Protein AF-A0A7A6UPA4-F1 (afdb_monomer)

Sequence (359 aa):
AEITFEARLTAEEIHKVGEPDLRFLDGIPEDKKLYAADLTELGISHTVLGTTGWLRKQNLAWPDHSALTKQGIKPANPIFYTYKSGLVEYCFRDFSGAYLSALHTDQFGKEYYLKDLLFIRSLGLSSGSYAHWLATSCSQSMFTTFLRYFPALAAEYASSSIEVDFTSHHFRHTLNTLLDEGGLSDLLQTEWFGRTNPRDTKAYQHTSREKRALMLREDIKKGLVGGQLAEQIKVVPVEVQDAILKARIQAVHDVGTGICIHNFSQTPCERHLQCSADCKDYVWAKDDKGRLDEQKRQYALTALARKKAEQQLDSTKPKKSADWLAHNDKKLKTLAAQLADNGVEHFDPEQYLHEVEHG

Mean predicted aligned error: 15.73 Å

Solvent-accessible surface area (backbone atoms only — not comparable to full-atom values): 20485 Å² total; per-residue (Å²): 128,68,93,40,42,68,28,37,55,21,25,46,42,22,62,72,74,75,45,66,38,56,73,91,51,69,87,56,58,71,84,45,77,39,37,50,67,54,32,47,75,70,60,38,69,43,59,36,63,31,91,88,12,61,38,40,73,71,68,39,48,45,76,32,84,80,54,56,44,102,84,70,46,73,60,97,62,61,48,45,28,30,36,51,69,40,52,53,56,58,58,49,69,85,58,59,72,75,70,70,41,66,77,46,65,42,88,86,69,53,72,36,41,71,54,72,52,91,60,45,34,50,34,77,43,96,86,75,47,51,42,71,38,37,47,39,71,68,49,70,67,56,51,57,56,50,59,72,51,42,65,60,51,45,65,74,70,46,63,97,76,65,85,70,93,66,54,79,63,55,56,51,28,52,50,48,24,54,38,48,75,62,56,46,51,59,64,58,51,16,57,76,70,71,50,94,50,54,74,65,47,58,80,31,52,67,77,50,59,65,53,52,22,50,51,53,48,52,35,34,76,70,62,45,30,46,41,56,55,39,61,55,49,74,78,44,60,78,92,50,40,64,60,52,44,54,70,57,38,67,38,71,39,82,68,70,64,34,35,36,29,59,58,64,90,80,44,80,71,92,56,75,94,43,50,55,45,73,33,71,46,26,34,30,68,49,63,48,70,90,30,43,67,56,37,52,50,55,39,26,54,41,52,52,52,31,54,54,27,53,61,43,43,78,40,102,70,38,94,59,25,65,63,50,35,58,48,33,51,34,26,47,55,45,44,49,52,54,35,42,49,54,73,45,84,81,80,62,44,67,62,52,50,53,49,68,76,74,106

pLDDT: mean 85.03, std 10.91, range [48.59, 97.19]

Foldseek 3Di:
DPPCVLLLVLLVVCLVPVAFQLVLLPPFDQPDWAFLVNCVVSQHHNCLQPCPHVCNVVVQKDFDQPDADPVRHRDPGTGITGGSVSVRVVLCPPDDCQQNDFPDAAPVRDTHGPSNDPAKDFPQDPVRGGSSSHIDGQDPVNVVVVVVCVVVCCVVPPPPPPPPPDDPLLVLLVVLQVCVVSRNDLVNSCVVVVHPDSVVSVVSHDDDQVNVLVVVLVCLVVVQKDADLSVVLVPDPPVCSVVVSVVQQSGWDDLLLAIFRDDVVVDDDPCVSLLLLRDRRTMHGFQPPVSQVVLLVQLLVLVVQLVVLVVCCPDPDNVCSVVSNSRSVSNNVSSCVNCVSNVNPDRDSVVVVVVVVPD

Radius of gyration: 33.32 Å; Cα contacts (8 Å, |Δi|>4): 426; chains: 1; bounding box: 76×48×102 Å

Structure (mmCIF, N/CA/C/O backbone):
data_AF-A0A7A6UPA4-F1
#
_entry.id   AF-A0A7A6UPA4-F1
#
loop_
_atom_site.group_PDB
_atom_site.id
_atom_site.type_symbol
_atom_site.label_atom_id
_atom_site.label_alt_id
_atom_site.label_comp_id
_atom_site.label_asym_id
_atom_site.label_entity_id
_atom_site.label_seq_id
_atom_site.pdbx_PDB_ins_code
_atom_site.Cartn_x
_atom_site.Cartn_y
_atom_site.Cartn_z
_atom_site.occupancy
_atom_site.B_iso_or_equiv
_atom_site.auth_seq_id
_atom_site.auth_comp_id
_atom_site.auth_asym_id
_atom_site.auth_atom_id
_atom_site.pdbx_PDB_model_num
ATOM 1 N N . ALA A 1 1 ? 0.299 11.598 -12.975 1.00 48.59 1 ALA A N 1
ATOM 2 C CA . ALA A 1 1 ? 0.521 10.139 -12.904 1.00 48.59 1 ALA A CA 1
ATOM 3 C C . ALA A 1 1 ? 1.236 9.577 -14.145 1.00 48.59 1 ALA A C 1
ATOM 5 O O . ALA A 1 1 ? 1.731 8.467 -14.064 1.00 48.59 1 ALA A O 1
ATOM 6 N N . GLU A 1 2 ? 1.367 10.326 -15.252 1.00 60.25 2 GLU A N 1
ATOM 7 C CA . GLU A 1 2 ? 1.959 9.811 -16.506 1.00 60.25 2 GLU A CA 1
ATOM 8 C C . GLU A 1 2 ? 3.497 9.768 -16.568 1.00 60.25 2 GLU A C 1
ATOM 10 O O . GLU A 1 2 ? 4.043 8.968 -17.314 1.00 60.25 2 GLU A O 1
ATOM 15 N N . ILE A 1 3 ? 4.227 10.579 -15.790 1.00 67.75 3 ILE A N 1
ATOM 16 C CA . ILE A 1 3 ? 5.676 10.796 -16.016 1.00 67.75 3 ILE A CA 1
ATOM 17 C C . ILE A 1 3 ? 6.520 9.514 -15.883 1.00 67.75 3 ILE A C 1
ATOM 19 O O . ILE A 1 3 ? 7.533 9.371 -16.562 1.00 67.75 3 ILE A O 1
ATOM 23 N N . THR A 1 4 ? 6.121 8.577 -15.019 1.00 79.44 4 THR A N 1
ATOM 24 C CA . THR A 1 4 ? 6.839 7.307 -14.804 1.00 79.44 4 THR A CA 1
ATOM 25 C C . THR A 1 4 ? 6.087 6.095 -15.347 1.00 79.44 4 THR A C 1
ATOM 27 O O . THR A 1 4 ? 6.499 4.969 -15.084 1.00 79.44 4 THR A O 1
ATOM 30 N N . PHE A 1 5 ? 4.997 6.308 -16.093 1.00 85.94 5 PHE A N 1
ATOM 31 C CA . PHE A 1 5 ? 4.097 5.242 -16.530 1.00 85.94 5 PHE A CA 1
ATOM 32 C C . PHE A 1 5 ? 4.809 4.202 -17.404 1.00 85.94 5 PHE A C 1
ATOM 34 O O . PHE A 1 5 ? 4.816 3.027 -17.053 1.00 85.94 5 PHE A O 1
ATOM 41 N N . GLU A 1 6 ? 5.504 4.639 -18.457 1.00 89.38 6 GLU A N 1
ATOM 42 C CA . GLU A 1 6 ? 6.247 3.742 -19.357 1.00 89.38 6 GLU A CA 1
ATOM 43 C C . GLU A 1 6 ? 7.314 2.932 -18.610 1.00 89.38 6 GLU A C 1
ATOM 45 O O . GLU A 1 6 ? 7.351 1.709 -18.684 1.00 89.38 6 GLU A O 1
ATOM 50 N N . ALA A 1 7 ? 8.127 3.600 -17.784 1.00 92.25 7 ALA A N 1
ATOM 51 C CA . ALA A 1 7 ? 9.138 2.920 -16.977 1.00 92.25 7 ALA A CA 1
ATOM 52 C C . ALA A 1 7 ? 8.521 1.926 -15.975 1.00 92.25 7 ALA A C 1
ATOM 54 O O . ALA A 1 7 ? 9.155 0.926 -15.637 1.00 92.25 7 ALA A O 1
ATOM 55 N N . ARG A 1 8 ? 7.292 2.178 -15.502 1.00 92.00 8 ARG A N 1
ATOM 56 C CA . ARG A 1 8 ? 6.554 1.254 -14.632 1.00 92.00 8 ARG A CA 1
ATOM 57 C C . ARG A 1 8 ? 6.096 0.023 -15.386 1.00 92.00 8 ARG A C 1
ATOM 59 O O . ARG A 1 8 ? 6.341 -1.073 -14.899 1.00 92.00 8 ARG A O 1
ATOM 66 N N . LEU A 1 9 ? 5.517 0.197 -16.571 1.00 93.75 9 LEU A N 1
ATOM 67 C CA . LEU A 1 9 ? 5.118 -0.918 -17.427 1.00 93.75 9 LEU A CA 1
ATOM 68 C C . LEU A 1 9 ? 6.308 -1.808 -17.784 1.00 93.75 9 LEU A C 1
ATOM 70 O O . LEU A 1 9 ? 6.182 -3.030 -17.771 1.00 93.75 9 LEU A O 1
ATOM 74 N N . THR A 1 10 ? 7.464 -1.206 -18.058 1.00 95.06 10 THR A N 1
ATOM 75 C CA . THR A 1 10 ? 8.713 -1.939 -18.278 1.00 95.06 10 THR A CA 1
ATOM 76 C C . THR A 1 10 ? 9.142 -2.704 -17.024 1.00 95.06 10 THR A C 1
ATOM 78 O O . THR A 1 10 ? 9.474 -3.881 -17.110 1.00 95.06 10 THR A O 1
ATOM 81 N N . ALA A 1 11 ? 9.117 -2.077 -15.842 1.00 94.75 11 ALA A N 1
ATOM 82 C CA . ALA A 1 11 ? 9.490 -2.738 -14.588 1.00 94.75 11 ALA A CA 1
ATOM 83 C C . ALA A 1 11 ? 8.540 -3.891 -14.212 1.00 94.75 11 ALA A C 1
ATOM 85 O O . ALA A 1 11 ? 8.984 -4.913 -13.687 1.00 94.75 11 ALA A O 1
ATOM 86 N N . GLU A 1 12 ? 7.241 -3.725 -14.464 1.00 95.06 12 GLU A N 1
ATOM 87 C CA . GLU A 1 12 ? 6.223 -4.758 -14.267 1.00 95.06 12 GLU A CA 1
ATOM 88 C C . GLU A 1 12 ? 6.450 -5.949 -15.196 1.00 95.06 12 GLU A C 1
ATOM 90 O O . GLU A 1 12 ? 6.431 -7.088 -14.730 1.00 95.06 12 GLU A O 1
ATOM 95 N N . GLU A 1 13 ? 6.718 -5.693 -16.479 1.00 96.25 13 GLU A N 1
ATOM 96 C CA . GLU A 1 13 ? 6.986 -6.758 -17.445 1.00 96.25 13 GLU A CA 1
ATOM 97 C C . GLU A 1 13 ? 8.276 -7.503 -17.094 1.00 96.25 13 GLU A C 1
ATOM 99 O O . GLU A 1 13 ? 8.248 -8.727 -17.001 1.00 96.25 13 GLU A O 1
ATOM 104 N N . ILE A 1 14 ? 9.363 -6.791 -16.769 1.00 95.50 14 ILE A N 1
ATOM 105 C CA . ILE A 1 14 ? 10.631 -7.410 -16.349 1.00 95.50 14 ILE A CA 1
ATOM 106 C C . ILE A 1 14 ? 10.428 -8.365 -15.175 1.00 95.50 14 ILE A C 1
ATOM 108 O O . ILE A 1 14 ? 10.926 -9.489 -15.181 1.00 95.50 14 ILE A O 1
ATOM 112 N N . HIS A 1 15 ? 9.682 -7.927 -14.161 1.00 93.81 15 HIS A N 1
ATOM 113 C CA . HIS A 1 15 ? 9.413 -8.753 -12.990 1.00 93.81 15 HIS A CA 1
ATOM 114 C C . HIS A 1 15 ? 8.528 -9.964 -13.321 1.00 93.81 15 HIS A C 1
ATOM 116 O O . HIS A 1 15 ? 8.686 -11.025 -12.724 1.00 93.81 15 HIS A O 1
ATOM 122 N N . LYS A 1 16 ? 7.606 -9.814 -14.275 1.00 94.69 16 LYS A N 1
ATOM 123 C CA . LYS A 1 16 ? 6.690 -10.871 -14.707 1.00 94.69 16 LYS A CA 1
ATOM 124 C C . LYS A 1 16 ? 7.382 -11.945 -15.549 1.00 94.69 16 LYS A C 1
ATOM 126 O O . LYS A 1 16 ? 7.104 -13.122 -15.338 1.00 94.69 16 LYS A O 1
ATOM 131 N N . VAL A 1 17 ? 8.223 -11.556 -16.510 1.00 94.69 17 VAL A N 1
ATOM 132 C CA . VAL A 1 17 ? 8.868 -12.496 -17.448 1.00 94.69 17 VAL A CA 1
ATOM 133 C C . VAL A 1 17 ? 10.263 -12.940 -17.010 1.00 94.69 17 VAL A C 1
ATOM 135 O O . VAL A 1 17 ? 10.737 -13.970 -17.473 1.00 94.69 17 VAL A O 1
ATOM 138 N N . GLY A 1 18 ? 10.914 -12.213 -16.097 1.00 94.69 18 GLY A N 1
ATOM 139 C CA . GLY A 1 18 ? 12.283 -12.513 -15.664 1.00 94.69 18 GLY A CA 1
ATOM 140 C C . GLY A 1 18 ? 13.368 -12.072 -16.655 1.00 94.69 18 GLY A C 1
ATOM 141 O O . GLY A 1 18 ? 14.527 -12.452 -16.508 1.00 94.69 18 GLY A O 1
ATOM 142 N N . GLU A 1 19 ? 13.008 -11.268 -17.653 1.00 95.56 19 GLU A N 1
ATOM 143 C CA . GLU A 1 19 ? 13.839 -10.852 -18.789 1.00 95.56 19 GLU A CA 1
ATOM 144 C C . GLU A 1 19 ? 13.591 -9.362 -19.106 1.00 95.56 19 GLU A C 1
ATOM 146 O O . GLU A 1 19 ? 12.653 -8.778 -18.562 1.00 95.56 19 GLU A O 1
ATOM 151 N N . PRO A 1 20 ? 14.407 -8.696 -19.947 1.00 96.75 20 PRO A N 1
ATOM 152 C CA . PRO A 1 20 ? 14.108 -7.347 -20.430 1.00 96.75 20 PRO A CA 1
ATOM 153 C C . PRO A 1 20 ? 12.728 -7.241 -21.095 1.00 96.75 20 PRO A C 1
ATOM 155 O O . PRO A 1 20 ? 12.205 -8.220 -21.622 1.00 96.75 20 PRO A O 1
ATOM 158 N N . ASP A 1 21 ? 12.153 -6.037 -21.146 1.00 96.69 21 ASP A N 1
ATOM 159 C CA . ASP A 1 21 ? 10.888 -5.821 -21.860 1.00 96.69 21 ASP A CA 1
ATOM 160 C C . ASP A 1 21 ? 11.120 -5.831 -23.379 1.00 96.69 21 ASP A C 1
ATOM 162 O O . ASP A 1 21 ? 11.575 -4.847 -23.968 1.00 96.69 21 ASP A O 1
ATOM 166 N N . LEU A 1 22 ? 10.822 -6.966 -24.011 1.00 96.19 22 LEU A N 1
ATOM 167 C CA . LEU A 1 22 ? 11.020 -7.197 -25.444 1.00 96.19 22 LEU A CA 1
ATOM 168 C C . LEU A 1 22 ? 9.747 -6.995 -26.277 1.00 96.19 22 LEU A C 1
ATOM 170 O O . LEU A 1 22 ? 9.792 -7.199 -27.490 1.00 96.19 22 LEU A O 1
ATOM 174 N N . ARG A 1 23 ? 8.629 -6.550 -25.681 1.00 95.69 23 ARG A N 1
ATOM 175 C CA . ARG A 1 23 ? 7.320 -6.450 -26.367 1.00 95.69 23 ARG A CA 1
ATOM 176 C C . ARG A 1 23 ? 7.362 -5.580 -27.624 1.00 95.69 23 ARG A C 1
ATOM 178 O O . ARG A 1 23 ? 6.652 -5.829 -28.595 1.00 95.69 23 ARG A O 1
ATOM 185 N N . PHE A 1 24 ? 8.240 -4.577 -27.646 1.00 94.50 24 PHE A N 1
ATOM 186 C CA . PHE A 1 24 ? 8.444 -3.705 -28.807 1.00 94.50 24 PHE A CA 1
ATOM 187 C C . PHE A 1 24 ? 9.050 -4.428 -30.031 1.00 94.50 24 PHE A C 1
ATOM 189 O O . PHE A 1 24 ? 9.024 -3.886 -31.136 1.00 94.50 24 PHE A O 1
ATOM 196 N N . LEU A 1 25 ? 9.567 -5.652 -29.861 1.00 95.12 25 LEU A N 1
ATOM 197 C CA . LEU A 1 25 ? 10.113 -6.500 -30.925 1.00 95.12 25 LEU A CA 1
ATOM 198 C C . LEU A 1 25 ? 9.128 -7.574 -31.425 1.00 95.12 25 LEU A C 1
ATOM 200 O O . LEU A 1 25 ? 9.417 -8.217 -32.436 1.00 95.12 25 LEU A O 1
ATOM 204 N N . ASP A 1 26 ? 7.978 -7.782 -30.773 1.00 92.38 26 ASP A N 1
ATOM 205 C CA . ASP A 1 26 ? 7.059 -8.896 -31.079 1.00 92.38 26 ASP A CA 1
ATOM 206 C C . ASP A 1 26 ? 6.508 -8.849 -32.512 1.00 92.38 26 ASP A C 1
ATOM 208 O O . ASP A 1 26 ? 6.333 -9.885 -33.153 1.00 92.38 26 ASP A O 1
ATOM 212 N N . GLY A 1 27 ? 6.290 -7.645 -33.050 1.00 91.81 27 GLY A N 1
ATOM 213 C CA . GLY A 1 27 ? 5.787 -7.435 -34.412 1.00 91.81 27 GLY A CA 1
ATOM 214 C C . GLY A 1 27 ? 6.833 -7.588 -35.522 1.00 91.81 27 GLY A C 1
ATOM 215 O O . GLY A 1 27 ? 6.500 -7.412 -36.695 1.00 91.81 27 GLY A O 1
ATOM 216 N N . ILE A 1 28 ? 8.095 -7.869 -35.185 1.00 94.50 28 ILE A N 1
ATOM 217 C CA . ILE A 1 28 ? 9.194 -7.941 -36.153 1.00 94.50 28 ILE A CA 1
ATOM 218 C C . ILE A 1 28 ? 9.424 -9.403 -36.579 1.00 94.50 28 ILE A C 1
ATOM 220 O O . ILE A 1 28 ? 9.703 -10.244 -35.720 1.00 94.50 28 ILE A O 1
ATOM 224 N N . PRO A 1 29 ? 9.371 -9.719 -37.889 1.00 95.12 29 PRO A N 1
ATOM 225 C CA . PRO A 1 29 ? 9.742 -11.041 -38.395 1.00 95.12 29 PRO A CA 1
ATOM 226 C C . PRO A 1 29 ? 11.211 -11.377 -38.105 1.00 95.12 29 PRO A C 1
ATOM 228 O O . PRO A 1 29 ? 12.081 -10.517 -38.244 1.00 95.12 29 PRO A O 1
ATOM 231 N N . GLU A 1 30 ? 11.505 -12.632 -37.753 1.00 92.94 30 GLU A N 1
ATOM 232 C CA . GLU A 1 30 ? 12.867 -13.081 -37.403 1.00 92.94 30 GLU A CA 1
ATOM 233 C C . GLU A 1 30 ? 13.878 -12.910 -38.550 1.00 92.94 30 GLU A C 1
ATOM 235 O O . GLU A 1 30 ? 15.057 -12.642 -38.322 1.00 92.94 30 GLU A O 1
ATOM 240 N N . ASP A 1 31 ? 13.417 -13.020 -39.795 1.00 93.12 31 ASP A N 1
ATOM 241 C CA . ASP A 1 31 ? 14.211 -12.899 -41.017 1.00 93.12 31 ASP A CA 1
ATOM 242 C C . ASP A 1 31 ? 14.272 -11.464 -41.572 1.00 93.12 31 ASP A C 1
ATOM 244 O O . ASP A 1 31 ? 15.003 -11.200 -42.537 1.00 93.12 31 ASP A O 1
ATOM 248 N N . LYS A 1 32 ? 13.555 -10.509 -40.960 1.00 95.19 32 LYS A N 1
ATOM 249 C CA . LYS A 1 32 ? 13.600 -9.105 -41.379 1.00 95.19 32 LYS A CA 1
ATOM 250 C C . LYS A 1 32 ? 14.990 -8.534 -41.099 1.00 95.19 32 LYS A C 1
ATOM 252 O O . LYS A 1 32 ? 15.451 -8.481 -39.961 1.00 95.19 32 LYS A O 1
ATOM 257 N N . LYS A 1 33 ? 15.632 -8.017 -42.148 1.00 95.69 33 LYS A N 1
ATOM 258 C CA . LYS A 1 33 ? 16.850 -7.211 -42.020 1.00 95.69 33 LYS A CA 1
ATOM 259 C C . LYS A 1 33 ? 16.504 -5.849 -41.417 1.00 95.69 33 LYS A C 1
ATOM 261 O O . LYS A 1 33 ? 15.727 -5.099 -42.005 1.00 95.69 33 LYS A O 1
ATOM 266 N N . LEU A 1 34 ? 17.092 -5.536 -40.268 1.00 95.81 34 LEU A N 1
ATOM 267 C CA . LEU A 1 34 ? 16.902 -4.275 -39.552 1.00 95.81 34 LEU A CA 1
ATOM 268 C C . LEU A 1 34 ? 18.115 -3.376 -39.761 1.00 95.81 34 LEU A C 1
ATOM 270 O O . LEU A 1 34 ? 19.232 -3.704 -39.348 1.00 95.81 34 LEU A O 1
ATOM 274 N N . TYR A 1 35 ? 17.895 -2.237 -40.406 1.00 94.88 35 TYR A N 1
ATOM 275 C CA . TYR A 1 35 ? 18.927 -1.256 -40.710 1.00 94.88 35 TYR A CA 1
ATOM 276 C C . TYR A 1 35 ? 18.911 -0.109 -39.688 1.00 94.88 35 TY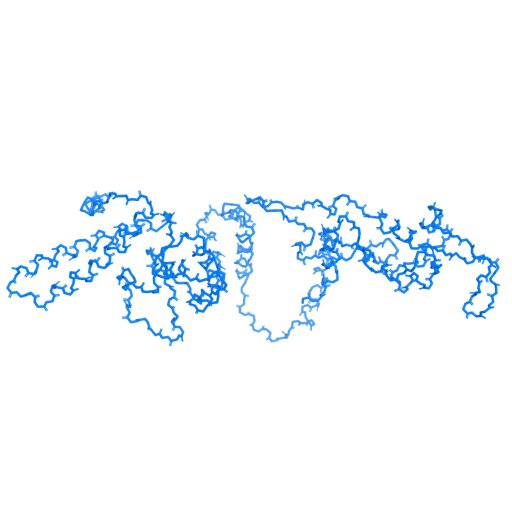R A C 1
ATOM 278 O O . TYR A 1 35 ? 18.057 -0.019 -38.811 1.00 94.88 35 TYR A O 1
ATOM 286 N N . ALA A 1 36 ? 19.859 0.822 -39.816 1.00 92.38 36 ALA A N 1
ATOM 287 C CA . ALA A 1 36 ? 19.987 1.989 -38.937 1.00 92.38 36 ALA A CA 1
ATOM 288 C C . ALA A 1 36 ? 18.690 2.810 -38.762 1.00 92.38 36 ALA A C 1
ATOM 290 O O . ALA A 1 36 ? 18.458 3.370 -37.689 1.00 92.38 36 ALA A O 1
ATOM 291 N N . ALA A 1 37 ? 17.867 2.899 -39.813 1.00 91.44 37 ALA A N 1
ATOM 292 C CA . ALA A 1 37 ? 16.578 3.584 -39.764 1.00 91.44 37 ALA A CA 1
ATOM 293 C C . ALA A 1 37 ? 15.572 2.823 -38.889 1.00 91.44 37 ALA A C 1
ATOM 295 O O . ALA A 1 37 ? 15.021 3.432 -37.978 1.00 91.44 37 ALA A O 1
ATOM 296 N N . ASP A 1 38 ? 15.435 1.504 -39.088 1.00 94.12 38 ASP A N 1
ATOM 297 C CA . ASP A 1 38 ? 14.578 0.651 -38.256 1.00 94.12 38 ASP A CA 1
ATOM 298 C C . ASP A 1 38 ? 14.982 0.740 -36.778 1.00 94.12 38 ASP A C 1
ATOM 300 O O . ASP A 1 38 ? 14.130 0.897 -35.913 1.00 94.12 38 ASP A O 1
ATOM 304 N N . LEU A 1 39 ? 16.286 0.716 -36.469 1.00 93.25 39 LEU A N 1
ATOM 305 C CA . LEU A 1 39 ? 16.751 0.863 -35.084 1.00 93.25 39 LEU A CA 1
ATOM 306 C C . LEU A 1 39 ? 16.323 2.194 -34.474 1.00 93.25 39 LEU A C 1
ATOM 308 O O . LEU A 1 39 ? 15.887 2.230 -33.329 1.00 93.25 39 LEU A O 1
ATOM 312 N N . THR A 1 40 ? 16.429 3.275 -35.246 1.00 92.19 40 THR A N 1
ATOM 313 C CA . THR A 1 40 ? 16.078 4.615 -34.769 1.00 92.19 40 THR A CA 1
ATOM 314 C C . THR A 1 40 ? 14.573 4.725 -34.507 1.00 92.19 40 THR A C 1
ATOM 316 O O . THR A 1 40 ? 14.180 5.332 -33.513 1.00 92.19 40 THR A O 1
ATOM 319 N N . GLU A 1 41 ? 13.742 4.101 -35.347 1.00 92.75 41 GLU A N 1
ATOM 320 C CA . GLU A 1 41 ? 12.289 3.989 -35.142 1.00 92.75 41 GLU A CA 1
ATOM 321 C C . GLU A 1 41 ? 11.944 3.160 -33.899 1.00 92.75 41 GLU A C 1
ATOM 323 O O . GLU A 1 41 ? 11.043 3.521 -33.149 1.00 92.75 41 GLU A O 1
ATOM 328 N N . LEU A 1 42 ? 12.718 2.108 -33.628 1.00 92.56 42 LEU A N 1
ATOM 329 C CA . LEU A 1 42 ? 12.615 1.293 -32.416 1.00 92.56 42 LEU A CA 1
ATOM 330 C C . LEU A 1 42 ? 13.239 1.962 -31.181 1.00 92.56 42 LEU A C 1
ATOM 332 O O . LEU A 1 42 ? 13.380 1.310 -30.156 1.00 92.56 42 LEU A O 1
ATOM 336 N N . GLY A 1 43 ? 13.686 3.221 -31.248 1.00 90.75 43 GLY A N 1
ATOM 337 C CA . GLY A 1 43 ? 14.320 3.906 -30.114 1.00 90.75 43 GLY A CA 1
ATOM 338 C C . GLY A 1 43 ? 15.708 3.365 -29.728 1.00 90.75 43 GLY A C 1
ATOM 339 O O . GLY A 1 43 ? 16.207 3.655 -28.639 1.00 90.75 43 GLY A O 1
ATOM 340 N N . ILE A 1 44 ? 16.352 2.593 -30.606 1.00 92.12 44 ILE A N 1
ATOM 341 C CA . ILE A 1 44 ? 17.715 2.071 -30.463 1.00 92.12 44 ILE A CA 1
ATOM 342 C C . ILE A 1 44 ? 18.680 2.943 -31.277 1.00 92.12 44 ILE A C 1
ATOM 344 O O . ILE A 1 44 ? 18.455 3.268 -32.441 1.00 92.12 44 ILE A O 1
ATOM 348 N N . SER A 1 45 ? 19.817 3.310 -30.683 1.00 91.12 45 SER A N 1
ATOM 349 C CA . SER A 1 45 ? 20.822 4.113 -31.386 1.00 91.12 45 SER A CA 1
ATOM 350 C C . SER A 1 45 ? 21.353 3.403 -32.640 1.00 91.12 45 SER A C 1
ATOM 352 O O . SER A 1 45 ? 21.887 2.296 -32.568 1.00 91.12 45 SER A O 1
ATOM 354 N N . HIS A 1 46 ? 21.327 4.081 -33.790 1.00 89.69 46 HIS A N 1
ATOM 355 C CA . HIS A 1 46 ? 21.926 3.577 -35.033 1.00 89.69 46 HIS A CA 1
ATOM 356 C C . HIS A 1 46 ? 23.432 3.280 -34.905 1.00 89.69 46 HIS A C 1
ATOM 358 O O . HIS A 1 46 ? 23.976 2.463 -35.653 1.00 89.69 46 HIS A O 1
ATOM 364 N N . THR A 1 47 ? 24.121 3.913 -33.946 1.00 90.44 47 THR A N 1
ATOM 365 C CA . THR A 1 47 ? 25.561 3.718 -33.704 1.00 90.44 47 THR A CA 1
ATOM 366 C C . THR A 1 47 ? 25.911 2.292 -33.289 1.00 90.44 47 THR A C 1
ATOM 368 O O . THR A 1 47 ? 27.065 1.884 -33.421 1.00 90.44 47 THR A O 1
ATOM 371 N N . VAL A 1 48 ? 24.928 1.502 -32.852 1.00 91.00 48 VAL A N 1
ATOM 372 C CA . VAL A 1 48 ? 25.114 0.101 -32.465 1.00 91.00 48 VAL A CA 1
ATOM 373 C C . VAL A 1 48 ? 25.538 -0.775 -33.664 1.00 91.00 48 VAL A C 1
ATOM 375 O O . VAL A 1 48 ? 26.281 -1.738 -33.471 1.00 91.00 48 VAL A O 1
ATOM 378 N N . LEU A 1 49 ? 25.168 -0.398 -34.897 1.00 92.50 49 LEU A N 1
ATOM 379 C CA . LEU A 1 49 ? 25.620 -1.032 -36.153 1.00 92.50 49 LEU A CA 1
ATOM 380 C C . LEU A 1 49 ? 26.911 -0.412 -36.727 1.00 92.50 49 LEU A C 1
ATOM 382 O O . LEU A 1 49 ? 27.465 -0.895 -37.722 1.00 92.50 49 LEU A O 1
ATOM 386 N N . GLY A 1 50 ? 27.400 0.672 -36.121 1.00 89.56 50 GLY A N 1
ATOM 387 C CA . GLY A 1 50 ? 28.644 1.331 -36.513 1.00 89.56 50 GLY A CA 1
ATOM 388 C C . GLY A 1 50 ? 29.872 0.464 -36.230 1.00 89.56 50 GLY A C 1
ATOM 389 O O . GLY A 1 50 ? 29.809 -0.498 -35.476 1.00 89.56 50 GLY A O 1
ATOM 390 N N . THR A 1 51 ? 31.025 0.808 -36.806 1.00 87.19 51 THR A N 1
ATOM 391 C CA . THR A 1 51 ? 32.259 -0.001 -36.716 1.00 87.19 51 THR A CA 1
ATOM 392 C C . THR A 1 51 ? 32.692 -0.316 -35.278 1.00 87.19 51 THR A C 1
ATOM 394 O O . THR A 1 51 ? 33.216 -1.390 -35.011 1.00 87.19 51 THR A O 1
ATOM 397 N N . THR A 1 52 ? 32.452 0.601 -34.340 1.00 88.25 52 THR A N 1
ATOM 398 C CA . THR A 1 52 ? 32.744 0.433 -32.905 1.00 88.25 52 THR A CA 1
ATOM 399 C C . THR A 1 52 ? 31.522 0.019 -32.078 1.00 88.25 52 THR A C 1
ATOM 401 O O . THR A 1 52 ? 31.636 -0.133 -30.856 1.00 88.25 52 THR A O 1
ATOM 404 N N . GLY A 1 53 ? 30.374 -0.153 -32.735 1.00 90.00 53 GLY A N 1
ATOM 405 C CA . GLY A 1 53 ? 29.088 -0.483 -32.143 1.00 90.00 53 GLY A CA 1
ATOM 406 C C . GLY A 1 53 ? 29.062 -1.884 -31.544 1.00 90.00 53 GLY A C 1
ATOM 407 O O . GLY A 1 53 ? 29.804 -2.779 -31.950 1.00 90.00 53 GLY A O 1
ATOM 408 N N . TRP A 1 54 ? 28.213 -2.069 -30.536 1.00 93.44 54 TRP A N 1
ATOM 409 C CA . TRP A 1 54 ? 28.189 -3.308 -29.762 1.00 93.44 54 TRP A CA 1
ATOM 410 C C . TRP A 1 54 ? 27.796 -4.523 -30.615 1.00 93.44 54 TRP A C 1
ATOM 412 O O . TRP A 1 54 ? 28.504 -5.522 -30.571 1.00 93.44 54 TRP A O 1
ATOM 422 N N . LEU A 1 55 ? 26.763 -4.418 -31.465 1.00 94.62 55 LEU A N 1
ATOM 423 C CA . LEU A 1 55 ? 26.335 -5.529 -32.334 1.00 94.62 55 LEU A CA 1
ATOM 424 C C . LEU A 1 55 ? 27.443 -5.959 -33.298 1.00 94.62 55 LEU A C 1
ATOM 426 O O . LEU A 1 55 ? 27.661 -7.146 -33.512 1.00 94.62 55 LEU A O 1
ATOM 430 N N . ARG A 1 56 ? 28.198 -4.994 -33.833 1.00 91.94 56 ARG A N 1
ATOM 431 C CA . ARG A 1 56 ? 29.377 -5.263 -34.667 1.00 91.94 56 ARG A CA 1
ATOM 432 C C . ARG A 1 56 ? 30.474 -5.995 -33.902 1.00 91.94 56 ARG A C 1
ATOM 434 O O . ARG A 1 56 ? 31.044 -6.935 -34.439 1.00 91.94 56 ARG A O 1
ATOM 441 N N . LYS A 1 57 ? 30.754 -5.595 -32.659 1.00 93.62 57 LYS A N 1
ATOM 442 C CA . LYS A 1 57 ? 31.758 -6.254 -31.805 1.00 93.62 57 LYS A CA 1
ATOM 443 C C . LYS A 1 57 ? 31.362 -7.674 -31.401 1.00 93.62 57 LYS A C 1
ATOM 445 O O . LYS A 1 57 ? 32.245 -8.506 -31.246 1.00 93.62 57 LYS A O 1
ATOM 450 N N . GLN A 1 58 ? 30.066 -7.941 -31.255 1.00 95.00 58 GLN A N 1
ATOM 451 C CA . GLN A 1 58 ? 29.538 -9.269 -30.926 1.00 95.00 58 GLN A CA 1
ATOM 452 C C . GLN A 1 58 ? 29.274 -10.151 -32.157 1.00 95.00 58 GLN A C 1
ATOM 454 O O . GLN A 1 58 ? 28.729 -11.238 -32.019 1.00 95.00 58 GLN A O 1
ATOM 459 N N . ASN A 1 59 ? 29.659 -9.717 -33.365 1.00 94.25 59 ASN A N 1
ATOM 460 C CA . ASN A 1 59 ? 29.388 -10.426 -34.625 1.00 94.25 59 ASN A CA 1
ATOM 461 C C . ASN A 1 59 ? 27.888 -10.663 -34.910 1.00 94.25 59 ASN A C 1
ATOM 463 O O . ASN A 1 59 ? 27.523 -11.607 -35.604 1.00 94.25 59 ASN A O 1
ATOM 467 N N . LEU A 1 60 ? 27.023 -9.770 -34.420 1.00 95.62 60 LEU A N 1
ATOM 468 C CA . LEU A 1 60 ? 25.564 -9.781 -34.605 1.00 95.62 60 LEU A CA 1
ATOM 469 C C . LEU A 1 60 ? 25.100 -8.749 -35.650 1.00 95.62 60 LEU A C 1
ATOM 471 O O . LEU A 1 60 ? 23.957 -8.289 -35.632 1.00 95.62 60 LEU A O 1
ATOM 475 N N . ALA A 1 61 ? 26.002 -8.320 -36.533 1.00 95.31 61 ALA A N 1
ATOM 476 C CA . ALA A 1 61 ? 25.711 -7.372 -37.601 1.00 95.31 61 ALA A CA 1
ATOM 477 C C . ALA A 1 61 ? 26.388 -7.809 -38.901 1.00 95.31 61 ALA A C 1
ATOM 479 O O . ALA A 1 61 ? 27.591 -8.084 -38.921 1.00 95.31 61 ALA A O 1
ATOM 480 N N . TRP A 1 62 ? 25.632 -7.805 -39.997 1.00 95.00 62 TRP A N 1
ATOM 481 C CA . TRP A 1 62 ? 26.065 -8.333 -41.289 1.00 95.00 62 TRP A CA 1
ATOM 482 C C . TRP A 1 62 ? 26.132 -7.233 -42.351 1.00 95.00 62 TRP A C 1
ATOM 484 O O . TRP A 1 62 ? 25.286 -6.334 -42.354 1.00 95.00 62 TRP A O 1
ATOM 494 N N . PRO A 1 63 ? 27.128 -7.275 -43.253 1.00 93.94 63 PRO A N 1
ATOM 495 C CA . PRO A 1 63 ? 27.209 -6.349 -44.371 1.00 93.94 63 PRO A CA 1
ATOM 496 C C . PRO A 1 63 ? 26.191 -6.713 -45.458 1.00 93.94 63 PRO A C 1
ATOM 498 O O . PRO A 1 63 ? 26.131 -7.850 -45.921 1.00 93.94 63 PRO A O 1
ATOM 501 N N . ASP A 1 64 ? 25.447 -5.723 -45.936 1.00 91.62 64 ASP A N 1
ATOM 502 C CA . ASP A 1 64 ? 24.636 -5.812 -47.143 1.00 91.62 64 ASP A CA 1
ATOM 503 C C . ASP A 1 64 ? 25.297 -5.012 -48.271 1.00 91.62 64 ASP A C 1
ATOM 505 O O . ASP A 1 64 ? 25.321 -3.778 -48.275 1.00 91.62 64 ASP A O 1
ATOM 509 N N . HIS A 1 65 ? 25.855 -5.736 -49.240 1.00 86.88 65 HIS A N 1
ATOM 510 C CA . HIS A 1 65 ? 26.504 -5.159 -50.420 1.00 86.88 65 HIS A CA 1
ATOM 511 C C . HIS A 1 65 ? 25.511 -4.760 -51.524 1.00 86.88 65 HIS A C 1
ATOM 513 O O . HIS A 1 65 ? 25.916 -4.152 -52.521 1.00 86.88 65 HIS A O 1
ATOM 519 N N . SER A 1 66 ? 24.242 -5.142 -51.379 1.00 85.25 66 SER A N 1
ATOM 520 C CA . SER A 1 66 ? 23.159 -4.853 -52.323 1.00 85.25 66 SER A CA 1
ATOM 521 C C . SER A 1 66 ? 22.267 -3.699 -51.868 1.00 85.25 66 SER A C 1
ATOM 523 O O . SER A 1 66 ? 21.598 -3.085 -52.696 1.00 85.25 66 SER A O 1
ATOM 525 N N . ALA A 1 67 ? 22.297 -3.372 -50.574 1.00 82.50 67 ALA A N 1
ATOM 526 C CA . ALA A 1 67 ? 21.512 -2.293 -50.001 1.00 82.50 67 ALA A CA 1
ATOM 527 C C . ALA A 1 67 ? 21.860 -0.931 -50.624 1.00 82.50 67 ALA A C 1
ATOM 529 O O . ALA A 1 67 ? 23.026 -0.544 -50.753 1.00 82.50 67 ALA A O 1
ATOM 530 N N . LEU A 1 68 ? 20.812 -0.191 -50.984 1.00 83.38 68 LEU A N 1
ATOM 531 C CA . LEU A 1 68 ? 20.908 1.167 -51.503 1.00 83.38 68 LEU A CA 1
ATOM 532 C C . LEU A 1 68 ? 20.681 2.173 -50.374 1.00 83.38 68 LEU A C 1
ATOM 534 O O . LEU A 1 68 ? 19.915 1.943 -49.440 1.00 83.38 68 LEU A O 1
ATOM 538 N N . THR A 1 69 ? 21.345 3.318 -50.472 1.00 78.19 69 THR A N 1
ATOM 539 C CA . THR A 1 69 ? 21.048 4.473 -49.616 1.00 78.19 69 THR A CA 1
ATOM 540 C C . THR A 1 69 ? 19.634 5.004 -49.875 1.00 78.19 69 THR A C 1
ATOM 542 O O . THR A 1 69 ? 19.020 4.692 -50.894 1.00 78.19 69 THR A O 1
ATOM 545 N N . LYS A 1 70 ? 19.126 5.890 -49.004 1.00 74.62 70 LYS A N 1
ATOM 546 C CA . LYS A 1 70 ? 17.823 6.563 -49.203 1.00 74.62 70 LYS A CA 1
ATOM 547 C C . LYS A 1 70 ? 17.705 7.307 -50.548 1.00 74.62 70 LYS A C 1
ATOM 549 O O . LYS A 1 70 ? 16.599 7.579 -50.990 1.00 74.62 70 LYS A O 1
ATOM 554 N N . GLN A 1 71 ? 18.830 7.628 -51.193 1.00 77.00 71 GLN A N 1
ATOM 555 C CA . GLN A 1 71 ? 18.903 8.280 -52.506 1.00 77.00 71 GLN A CA 1
ATOM 556 C C . GLN A 1 71 ? 19.014 7.282 -53.678 1.00 77.00 71 GLN A C 1
ATOM 558 O O . GLN A 1 71 ? 19.251 7.691 -54.809 1.00 77.00 71 GLN A O 1
ATOM 563 N N . GLY A 1 72 ? 18.898 5.974 -53.427 1.00 79.00 72 GLY A N 1
ATOM 564 C CA . GLY A 1 72 ? 19.005 4.929 -54.452 1.00 79.00 72 GLY A CA 1
ATOM 565 C C . GLY A 1 72 ? 20.436 4.631 -54.917 1.00 79.00 72 GLY A C 1
ATOM 566 O O . GLY A 1 72 ? 20.628 3.852 -55.844 1.00 79.00 72 GLY A O 1
ATOM 567 N N . ILE A 1 73 ? 21.452 5.225 -54.284 1.00 81.25 73 ILE A N 1
ATOM 568 C CA . ILE A 1 73 ? 22.863 5.051 -54.656 1.00 81.25 73 ILE A CA 1
ATOM 569 C C . ILE A 1 73 ? 23.478 3.912 -53.842 1.00 81.25 73 ILE A C 1
ATOM 571 O O . ILE A 1 73 ? 23.275 3.839 -52.624 1.00 81.25 73 ILE A O 1
ATOM 575 N N . LYS A 1 74 ? 24.275 3.060 -54.500 1.00 81.81 74 LYS A N 1
ATOM 576 C CA . LYS A 1 74 ? 25.093 2.036 -53.842 1.00 81.81 74 LYS A CA 1
ATOM 577 C C . LYS A 1 74 ? 26.285 2.699 -53.131 1.00 81.81 74 LYS A C 1
ATOM 579 O O . LYS A 1 74 ? 27.100 3.334 -53.801 1.00 81.81 74 LYS A O 1
ATOM 584 N N . PRO A 1 75 ? 26.408 2.578 -51.802 1.00 83.19 75 PRO A N 1
ATOM 585 C CA . PRO A 1 75 ? 27.499 3.206 -51.067 1.00 83.19 75 PRO A CA 1
ATOM 586 C C . PRO A 1 75 ? 28.836 2.486 -51.289 1.00 83.19 75 PRO A C 1
ATOM 588 O O . PRO A 1 75 ? 28.879 1.293 -51.588 1.00 83.19 75 PRO A O 1
ATOM 591 N N . ALA A 1 76 ? 29.940 3.218 -51.100 1.00 81.88 76 ALA A N 1
ATOM 592 C CA . ALA A 1 76 ? 31.298 2.674 -51.202 1.00 81.88 76 ALA A CA 1
ATOM 593 C C . ALA A 1 76 ? 31.599 1.616 -50.124 1.00 81.88 76 ALA A C 1
ATOM 595 O O . ALA A 1 76 ? 32.336 0.667 -50.373 1.00 81.88 76 ALA A O 1
ATOM 596 N N . ASN A 1 77 ? 30.997 1.762 -48.940 1.00 84.50 77 ASN A N 1
ATOM 597 C CA . ASN A 1 77 ? 31.068 0.791 -47.851 1.00 84.50 77 ASN A CA 1
ATOM 598 C C . ASN A 1 77 ? 29.723 0.064 -47.716 1.00 84.50 77 ASN A C 1
ATOM 600 O O . ASN A 1 77 ? 28.687 0.722 -47.846 1.00 84.50 77 ASN A O 1
ATOM 604 N N . PRO A 1 78 ? 29.709 -1.250 -47.421 1.00 87.50 78 PRO A N 1
ATOM 605 C CA . PRO A 1 78 ? 28.462 -1.987 -47.245 1.00 87.50 78 PRO A CA 1
ATOM 606 C C . PRO A 1 78 ? 27.657 -1.436 -46.065 1.00 87.50 78 PRO A C 1
ATOM 608 O O . PRO A 1 78 ? 28.219 -1.061 -45.030 1.00 87.50 78 PRO A O 1
ATOM 611 N N . ILE A 1 79 ? 26.333 -1.404 -46.221 1.00 90.25 79 ILE A N 1
ATOM 612 C CA . ILE A 1 79 ? 25.416 -0.998 -45.152 1.00 90.25 79 ILE A CA 1
ATOM 613 C C . ILE A 1 79 ? 25.238 -2.192 -44.224 1.00 90.25 79 ILE A C 1
ATOM 615 O O . ILE A 1 79 ? 24.986 -3.300 -44.682 1.00 90.25 79 ILE A O 1
ATOM 619 N N . PHE A 1 80 ? 25.361 -1.971 -42.920 1.00 94.12 80 PHE A N 1
ATOM 620 C CA . PHE A 1 80 ? 25.173 -3.031 -41.939 1.00 94.12 80 PHE A CA 1
ATOM 621 C C . PHE A 1 80 ? 23.719 -3.124 -41.495 1.00 94.12 80 PHE A C 1
ATOM 623 O O . PHE A 1 80 ? 23.036 -2.108 -41.353 1.00 94.12 80 PHE A O 1
ATOM 630 N N . TYR A 1 81 ? 23.284 -4.351 -41.246 1.00 95.12 81 TYR A N 1
ATOM 631 C CA . TYR A 1 81 ? 21.987 -4.668 -40.668 1.00 95.12 81 TYR A CA 1
ATOM 632 C C . TYR A 1 81 ? 22.142 -5.719 -39.569 1.00 95.12 81 TYR A C 1
ATOM 634 O O . TYR A 1 81 ? 23.181 -6.376 -39.459 1.00 95.12 81 TYR A O 1
ATOM 642 N N . THR A 1 82 ? 21.105 -5.879 -38.759 1.00 97.19 82 THR A N 1
ATOM 643 C CA . THR A 1 82 ? 20.977 -6.966 -37.784 1.00 97.19 82 THR A CA 1
ATOM 644 C C . THR A 1 82 ? 19.626 -7.662 -37.946 1.00 97.19 82 THR A C 1
ATOM 646 O O . THR A 1 82 ? 18.790 -7.221 -38.736 1.00 97.19 82 THR A O 1
ATOM 649 N N . TYR A 1 83 ? 19.428 -8.753 -37.219 1.00 96.94 83 TYR A N 1
ATOM 650 C CA . TYR A 1 83 ? 18.151 -9.454 -37.112 1.00 96.94 83 TYR A CA 1
ATOM 651 C C . TYR A 1 83 ? 17.555 -9.219 -35.727 1.00 96.94 83 TYR A C 1
ATOM 653 O O . TYR A 1 83 ? 18.238 -8.732 -34.820 1.00 96.94 83 TYR A O 1
ATOM 661 N N . LYS A 1 84 ? 16.289 -9.601 -35.547 1.00 96.50 84 LYS A N 1
ATOM 662 C CA . LYS A 1 84 ? 15.609 -9.520 -34.251 1.00 96.50 84 LYS A CA 1
ATOM 663 C C . LYS A 1 84 ? 16.406 -10.207 -33.136 1.00 96.50 84 LYS A C 1
ATOM 665 O O . LYS A 1 84 ? 16.589 -9.605 -32.083 1.00 96.50 84 LYS A O 1
ATOM 670 N N . SER A 1 85 ? 16.981 -11.382 -33.398 1.00 95.88 85 SER A N 1
ATOM 671 C CA . SER A 1 85 ? 17.855 -12.097 -32.453 1.00 95.88 85 SER A CA 1
ATOM 672 C C . SER A 1 85 ? 19.037 -11.258 -31.947 1.00 95.88 85 SER A C 1
ATOM 674 O O . SER A 1 85 ? 19.349 -11.279 -30.761 1.00 95.88 85 SER A O 1
ATOM 676 N N . GLY A 1 86 ? 19.656 -10.453 -32.815 1.00 95.75 86 GLY A N 1
ATOM 677 C CA . GLY A 1 86 ? 20.729 -9.544 -32.416 1.00 95.75 86 GLY A CA 1
ATOM 678 C C . GLY A 1 86 ? 20.239 -8.431 -31.489 1.00 95.75 86 GLY A C 1
ATOM 679 O O . GLY A 1 86 ? 20.934 -8.065 -30.542 1.00 95.75 86 GLY A O 1
ATOM 680 N N . LEU A 1 87 ? 19.031 -7.910 -31.721 1.00 95.69 87 LEU A N 1
ATOM 681 C CA . LEU A 1 87 ? 18.428 -6.904 -30.843 1.00 95.69 87 LEU A CA 1
ATOM 682 C C . LEU A 1 87 ? 18.037 -7.466 -29.483 1.00 95.69 87 LEU A C 1
ATOM 684 O O . LEU A 1 87 ? 18.243 -6.778 -28.489 1.00 95.69 87 LEU A O 1
ATOM 688 N N . VAL A 1 88 ? 17.555 -8.708 -29.434 1.00 96.06 88 VAL A N 1
ATOM 689 C CA . VAL A 1 88 ? 17.300 -9.410 -28.171 1.00 96.06 88 VAL A CA 1
ATOM 690 C C . VAL A 1 88 ? 18.587 -9.462 -27.343 1.00 96.06 88 VAL A C 1
ATOM 692 O O . VAL A 1 88 ? 18.615 -8.936 -26.234 1.00 96.06 88 VAL A O 1
ATOM 695 N N . GLU A 1 89 ? 19.690 -9.955 -27.911 1.00 96.19 89 GLU A N 1
ATOM 696 C CA . GLU A 1 89 ? 21.006 -9.982 -27.245 1.00 96.19 89 GLU A CA 1
ATOM 697 C C . GLU A 1 89 ? 21.475 -8.586 -26.798 1.00 96.19 89 GLU A C 1
ATOM 699 O O . GLU A 1 89 ? 22.009 -8.401 -25.702 1.00 96.19 89 GLU A O 1
ATOM 704 N N . TYR A 1 90 ? 21.236 -7.562 -27.623 1.00 95.19 90 TYR A N 1
ATOM 705 C CA . TYR A 1 90 ? 21.549 -6.181 -27.259 1.00 95.19 90 TYR A CA 1
ATOM 706 C C . TYR A 1 90 ? 20.736 -5.693 -26.053 1.00 95.19 90 TYR A C 1
ATOM 708 O O . TYR A 1 90 ? 21.276 -4.979 -25.204 1.00 95.19 90 TYR A O 1
ATOM 716 N N . CYS A 1 91 ? 19.465 -6.084 -25.950 1.00 95.00 91 CYS A N 1
ATOM 717 C CA . CYS A 1 91 ? 18.612 -5.751 -24.815 1.00 95.00 91 CYS A CA 1
ATOM 718 C C . CYS A 1 91 ? 19.089 -6.412 -23.514 1.00 95.00 91 CYS A C 1
ATOM 720 O O . CYS A 1 91 ? 19.015 -5.784 -22.455 1.00 95.00 91 CYS A O 1
ATOM 722 N N . PHE A 1 92 ? 19.650 -7.622 -23.597 1.00 95.50 92 PHE A N 1
ATOM 723 C CA . PHE A 1 92 ? 20.234 -8.338 -22.459 1.00 95.50 92 PHE A CA 1
ATOM 724 C C . PHE A 1 92 ? 21.583 -7.783 -21.987 1.00 95.50 92 PHE A C 1
ATOM 726 O O . PHE A 1 92 ? 21.972 -8.045 -20.851 1.00 95.50 92 PHE A O 1
ATOM 733 N N . ARG A 1 93 ? 22.282 -6.976 -22.797 1.00 92.69 93 ARG A N 1
ATOM 734 C CA . ARG A 1 93 ? 23.623 -6.445 -22.482 1.00 92.69 93 ARG A CA 1
ATOM 735 C C . ARG A 1 93 ? 23.750 -5.849 -21.074 1.00 92.69 93 ARG A C 1
ATOM 737 O O . ARG A 1 93 ? 24.752 -6.090 -20.408 1.00 92.69 93 ARG A O 1
ATOM 744 N N . ASP A 1 94 ? 22.782 -5.026 -20.671 1.00 90.56 94 ASP A N 1
ATOM 745 C CA . ASP A 1 94 ? 22.792 -4.306 -19.385 1.00 90.56 94 ASP A CA 1
ATOM 746 C C . ASP A 1 94 ? 21.807 -4.909 -18.364 1.00 90.56 94 ASP A C 1
ATOM 748 O O . ASP A 1 94 ? 21.567 -4.331 -17.297 1.00 90.56 94 ASP A O 1
ATOM 752 N N . PHE A 1 95 ? 21.220 -6.063 -18.693 1.00 94.31 95 PHE A N 1
ATOM 753 C CA . PHE A 1 95 ? 20.335 -6.803 -17.808 1.00 94.31 95 PHE A CA 1
ATOM 754 C C . PHE A 1 95 ? 21.148 -7.667 -16.844 1.00 94.31 95 PHE A C 1
ATOM 756 O O . PHE A 1 95 ? 22.187 -8.226 -17.189 1.00 94.31 95 PHE A O 1
ATOM 763 N N . SER A 1 96 ? 20.686 -7.775 -15.602 1.00 91.31 96 SER A N 1
ATOM 764 C CA . SER A 1 96 ? 21.344 -8.587 -14.579 1.00 91.31 96 SER A CA 1
ATOM 765 C C . SER A 1 96 ? 20.327 -9.098 -13.565 1.00 91.31 96 SER A C 1
ATOM 767 O O . SER A 1 96 ? 19.243 -8.533 -13.429 1.00 91.31 96 SER A O 1
ATOM 769 N N . GLY A 1 97 ? 20.698 -10.120 -12.786 1.00 88.94 97 GLY A N 1
ATOM 770 C CA . GLY A 1 97 ? 19.828 -10.661 -11.734 1.00 88.94 97 GLY A CA 1
ATOM 771 C C . GLY A 1 97 ? 19.383 -9.623 -10.693 1.00 88.94 97 GLY A C 1
ATOM 772 O O . GLY A 1 97 ? 18.330 -9.784 -10.089 1.00 88.94 97 GLY A O 1
ATOM 773 N N . ALA A 1 98 ? 20.116 -8.512 -10.540 1.00 87.62 98 ALA A N 1
ATOM 774 C CA . ALA A 1 98 ? 19.761 -7.433 -9.619 1.00 87.62 98 ALA A CA 1
ATOM 775 C C . ALA A 1 98 ? 18.407 -6.767 -9.932 1.00 87.62 98 ALA A C 1
ATOM 777 O O . ALA A 1 98 ? 17.788 -6.216 -9.028 1.00 87.62 98 ALA A O 1
ATOM 778 N N . TYR A 1 99 ? 17.932 -6.829 -11.182 1.00 89.00 99 TYR A N 1
ATOM 779 C CA . TYR A 1 99 ? 16.613 -6.307 -11.563 1.00 89.00 99 TYR A CA 1
ATOM 780 C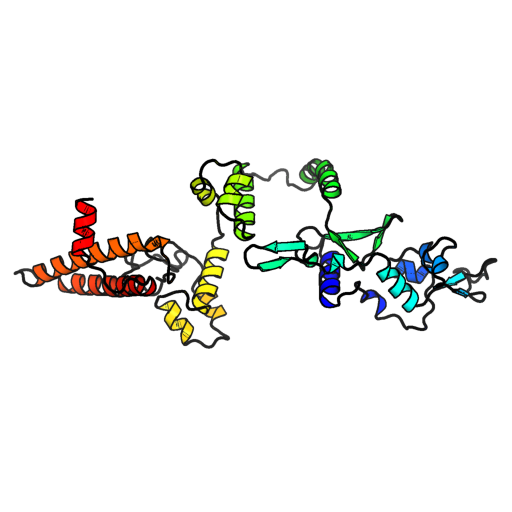 C . TYR A 1 99 ? 15.459 -7.165 -11.026 1.00 89.00 99 TYR A C 1
ATOM 782 O O . TYR A 1 99 ? 14.343 -6.668 -10.882 1.00 89.00 99 TYR A O 1
ATOM 790 N N . LEU A 1 100 ? 15.729 -8.441 -10.742 1.00 92.62 100 LEU A N 1
ATOM 791 C CA . LEU A 1 100 ? 14.743 -9.417 -10.278 1.00 92.62 100 LEU A CA 1
ATOM 792 C C . LEU A 1 100 ? 14.765 -9.593 -8.760 1.00 92.62 100 LEU A C 1
ATOM 794 O O . LEU A 1 100 ? 13.808 -10.107 -8.192 1.00 92.62 100 LEU A O 1
ATOM 798 N N . SER A 1 101 ? 15.839 -9.163 -8.100 1.00 92.69 101 SER A N 1
ATOM 799 C CA . SER A 1 101 ? 15.964 -9.234 -6.649 1.00 92.69 101 SER A CA 1
ATOM 800 C C . SER A 1 101 ? 15.035 -8.243 -5.947 1.00 92.69 101 SER A C 1
ATOM 802 O O . SER A 1 101 ? 14.847 -7.110 -6.399 1.00 92.69 101 SER A O 1
ATOM 804 N N . ALA A 1 102 ? 14.511 -8.645 -4.788 1.00 92.56 102 ALA A N 1
ATOM 805 C CA . ALA A 1 102 ? 13.827 -7.730 -3.887 1.00 92.56 102 ALA A CA 1
ATOM 806 C C . ALA A 1 102 ? 14.787 -6.608 -3.454 1.00 92.56 102 ALA A C 1
ATOM 808 O O . ALA A 1 102 ? 15.915 -6.858 -3.024 1.00 92.56 102 ALA A O 1
ATOM 809 N N . LEU A 1 103 ? 14.334 -5.361 -3.571 1.00 89.19 103 LEU A N 1
ATOM 810 C CA . LEU A 1 103 ? 15.064 -4.185 -3.095 1.00 89.19 103 LEU A CA 1
ATOM 811 C C . LEU A 1 103 ? 14.939 -4.029 -1.579 1.00 89.19 103 LEU A C 1
ATOM 813 O O . LEU A 1 103 ? 15.840 -3.497 -0.931 1.00 89.19 103 LEU A O 1
ATOM 817 N N . HIS A 1 104 ? 13.802 -4.449 -1.027 1.00 86.62 104 HIS A N 1
ATOM 818 C CA . HIS A 1 104 ? 13.503 -4.360 0.393 1.00 86.62 104 HIS A CA 1
ATOM 819 C C . HIS A 1 104 ? 12.480 -5.423 0.795 1.00 86.62 104 HIS A C 1
ATOM 821 O O . HIS A 1 104 ? 11.572 -5.725 0.024 1.00 86.62 104 HIS A O 1
ATOM 827 N N . THR A 1 105 ? 12.591 -5.930 2.019 1.00 90.06 105 THR A N 1
ATOM 828 C CA . THR A 1 105 ? 11.585 -6.789 2.651 1.00 90.06 105 THR A CA 1
ATOM 829 C C . THR A 1 105 ? 11.147 -6.105 3.936 1.00 90.06 105 THR A C 1
ATOM 831 O O . THR A 1 105 ? 11.999 -5.777 4.765 1.00 90.06 105 THR A O 1
ATOM 834 N N . ASP A 1 106 ? 9.848 -5.851 4.086 1.00 82.44 106 ASP A N 1
ATOM 835 C CA . ASP A 1 106 ? 9.328 -5.210 5.295 1.00 82.44 106 ASP A CA 1
ATOM 836 C C . ASP A 1 106 ? 9.280 -6.171 6.496 1.00 82.44 106 ASP A C 1
ATOM 838 O O . ASP A 1 106 ? 9.528 -7.375 6.390 1.00 82.44 106 ASP A O 1
ATOM 842 N N . GLN A 1 107 ? 8.941 -5.632 7.670 1.00 73.69 107 GLN A N 1
ATOM 843 C CA . GLN A 1 107 ? 8.853 -6.392 8.922 1.00 73.69 107 GLN A CA 1
ATOM 844 C C . GLN A 1 107 ? 7.787 -7.504 8.916 1.00 73.69 107 GLN A C 1
ATOM 846 O O . GLN A 1 107 ? 7.801 -8.365 9.793 1.00 73.69 107 GLN A O 1
ATOM 851 N N . PHE A 1 108 ? 6.862 -7.488 7.951 1.00 79.94 108 PHE A N 1
ATOM 852 C CA . PHE A 1 108 ? 5.824 -8.504 7.774 1.00 79.94 108 PHE A CA 1
ATOM 853 C C . PHE A 1 108 ? 6.208 -9.548 6.714 1.00 79.94 108 PHE A C 1
ATOM 855 O O . PHE A 1 108 ? 5.406 -10.430 6.406 1.00 79.94 108 PHE A O 1
ATOM 862 N N . GLY A 1 109 ? 7.424 -9.469 6.164 1.00 83.75 109 GLY A N 1
ATOM 863 C CA . GLY A 1 109 ? 7.935 -10.397 5.159 1.00 83.75 109 GLY A CA 1
ATOM 864 C C . GLY A 1 109 ? 7.482 -10.089 3.734 1.00 83.75 109 GLY A C 1
ATOM 865 O O . GLY A 1 109 ? 7.690 -10.916 2.848 1.00 83.75 109 GLY A O 1
ATOM 866 N N . LYS A 1 110 ? 6.865 -8.929 3.477 1.00 87.81 110 LYS A N 1
ATOM 867 C CA . LYS A 1 110 ? 6.489 -8.542 2.116 1.00 87.81 110 LYS A CA 1
ATOM 868 C C . LYS A 1 110 ? 7.691 -7.947 1.392 1.00 87.81 110 LYS A C 1
ATOM 870 O O . LYS A 1 110 ? 8.332 -7.012 1.869 1.00 87.81 110 LYS A O 1
ATOM 875 N N . GLU A 1 111 ? 7.962 -8.486 0.212 1.00 92.25 111 GLU A N 1
ATOM 876 C CA . GLU A 1 111 ? 9.051 -8.059 -0.659 1.00 92.25 111 GLU A CA 1
ATOM 877 C C . GLU A 1 111 ? 8.605 -6.944 -1.610 1.00 92.25 111 GLU A C 1
ATOM 879 O O . GLU A 1 111 ? 7.508 -6.974 -2.174 1.00 92.25 111 GLU A O 1
ATOM 884 N N . TYR A 1 112 ? 9.484 -5.966 -1.798 1.00 91.44 112 TYR A N 1
ATOM 885 C CA . TYR A 1 112 ? 9.308 -4.829 -2.689 1.00 91.44 112 TYR A CA 1
ATOM 886 C C . TYR A 1 112 ? 10.377 -4.865 -3.772 1.00 91.44 112 TYR A C 1
ATOM 888 O O . TYR A 1 112 ? 11.574 -4.968 -3.492 1.00 91.44 112 TYR A O 1
ATOM 896 N N . TYR A 1 113 ? 9.935 -4.736 -5.013 1.00 93.38 113 TYR A N 1
ATOM 897 C CA . TYR A 1 113 ? 10.759 -4.814 -6.210 1.00 93.38 113 TYR A CA 1
ATOM 898 C C . TYR A 1 113 ? 10.845 -3.447 -6.890 1.00 93.38 113 TYR A C 1
ATOM 900 O O . TYR A 1 113 ? 10.200 -2.478 -6.482 1.00 93.38 113 TYR A O 1
ATOM 908 N N . LEU A 1 114 ? 11.624 -3.350 -7.968 1.00 91.62 114 LEU A N 1
ATOM 909 C CA . LEU A 1 114 ? 11.786 -2.104 -8.719 1.00 91.62 114 LEU A CA 1
ATOM 910 C C . LEU A 1 114 ? 10.443 -1.493 -9.164 1.00 91.62 114 LEU A C 1
ATOM 912 O O . LEU A 1 114 ? 10.259 -0.280 -9.067 1.00 91.62 114 LEU A O 1
ATOM 916 N N . LYS A 1 115 ? 9.494 -2.335 -9.592 1.00 90.31 115 LYS A N 1
ATOM 917 C CA . LYS A 1 115 ? 8.136 -1.925 -9.991 1.00 90.31 115 LYS A CA 1
ATOM 918 C C . LYS A 1 115 ? 7.343 -1.244 -8.870 1.00 90.31 115 LYS A C 1
ATOM 920 O O . LYS A 1 115 ? 6.416 -0.493 -9.155 1.00 90.31 115 LYS A O 1
ATOM 925 N N . ASP A 1 116 ? 7.706 -1.483 -7.610 1.00 90.06 116 ASP A N 1
ATOM 926 C CA . ASP A 1 116 ? 6.995 -0.971 -6.436 1.00 90.06 116 ASP A CA 1
ATOM 927 C C . ASP A 1 116 ? 7.537 0.396 -5.977 1.00 90.06 116 ASP A C 1
ATOM 929 O O . ASP A 1 116 ? 6.941 1.048 -5.120 1.00 90.06 116 ASP A O 1
ATOM 933 N N . LEU A 1 117 ? 8.636 0.883 -6.571 1.00 87.12 117 LEU A N 1
ATOM 934 C CA . LEU A 1 117 ? 9.194 2.195 -6.247 1.00 87.12 117 LEU A CA 1
ATOM 935 C C . LEU A 1 117 ? 8.347 3.348 -6.801 1.00 87.12 117 LEU A C 1
ATOM 937 O O . LEU A 1 117 ? 7.725 3.259 -7.861 1.00 87.12 117 LEU A O 1
ATOM 941 N N . LEU A 1 118 ? 8.380 4.488 -6.103 1.00 79.69 118 LEU A N 1
ATOM 942 C CA . LEU A 1 118 ? 7.701 5.718 -6.521 1.00 79.69 118 LEU A CA 1
ATOM 943 C C . LEU A 1 118 ? 8.388 6.383 -7.729 1.00 79.69 118 LEU A C 1
ATOM 945 O O . LEU A 1 118 ? 7.719 6.773 -8.687 1.00 79.69 118 LEU A O 1
ATOM 949 N N . PHE A 1 119 ? 9.721 6.485 -7.690 1.00 83.19 119 PHE A N 1
ATOM 950 C CA . PHE A 1 119 ? 10.530 7.142 -8.719 1.00 83.19 119 PHE A CA 1
ATOM 951 C C . PHE A 1 119 ? 11.360 6.130 -9.505 1.00 83.19 119 PHE A C 1
ATOM 953 O O . PHE A 1 119 ? 12.376 5.622 -9.027 1.00 83.19 119 PHE A O 1
ATOM 960 N N . ILE A 1 120 ? 10.929 5.892 -10.738 1.00 90.38 120 ILE A N 1
ATOM 961 C CA . ILE A 1 120 ? 11.575 4.999 -11.698 1.00 90.38 120 ILE A CA 1
ATOM 962 C C . ILE A 1 120 ? 11.681 5.687 -13.054 1.00 90.38 120 ILE A C 1
ATOM 964 O O . ILE A 1 120 ? 10.910 6.596 -13.369 1.00 90.38 120 ILE A O 1
ATOM 968 N N . ARG A 1 121 ? 12.653 5.261 -13.850 1.00 91.00 121 ARG A N 1
ATOM 969 C CA . ARG A 1 121 ? 12.949 5.812 -15.176 1.00 91.00 121 ARG A CA 1
ATOM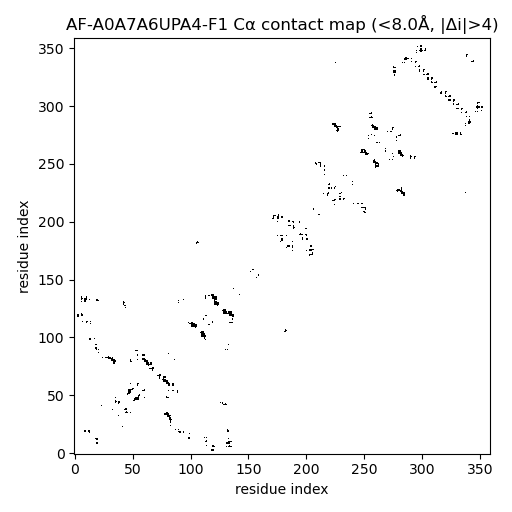 970 C C . ARG A 1 121 ? 13.517 4.734 -16.085 1.00 91.00 121 ARG A C 1
ATOM 972 O O . ARG A 1 121 ? 14.003 3.721 -15.597 1.00 91.00 121 ARG A O 1
ATOM 979 N N . SER A 1 122 ? 13.560 4.986 -17.386 1.00 92.75 122 SER A N 1
ATOM 980 C CA . SER A 1 122 ? 14.340 4.144 -18.293 1.00 92.75 122 SER A CA 1
ATOM 981 C C . SER A 1 122 ? 15.843 4.285 -18.020 1.00 92.75 122 SER A C 1
ATOM 983 O O . SER A 1 122 ? 16.335 5.359 -17.626 1.00 92.75 122 SER A O 1
ATOM 985 N N . LEU A 1 123 ? 16.586 3.201 -18.234 1.00 92.19 123 LEU A N 1
ATOM 986 C CA . LEU A 1 123 ? 18.035 3.177 -18.055 1.00 92.19 123 LEU A CA 1
ATOM 987 C C . LEU A 1 123 ? 18.712 4.137 -19.047 1.00 92.19 123 LEU A C 1
ATOM 989 O O . LEU A 1 123 ? 18.490 4.068 -20.254 1.00 92.19 123 LEU A O 1
ATOM 993 N N . GLY A 1 124 ? 19.543 5.050 -18.540 1.00 90.12 124 GLY A N 1
ATOM 994 C CA . GLY A 1 124 ? 20.353 5.930 -19.384 1.00 90.12 124 GLY A CA 1
ATOM 995 C C . GLY A 1 124 ? 21.601 5.208 -19.887 1.00 90.12 124 GLY A C 1
ATOM 996 O O . GLY A 1 124 ? 22.306 4.582 -19.101 1.00 90.12 124 GLY A O 1
ATOM 997 N N . LEU A 1 125 ? 21.889 5.319 -21.181 1.00 87.31 125 LEU A N 1
ATOM 998 C CA . LEU A 1 125 ? 23.086 4.762 -21.807 1.00 87.31 125 LEU A CA 1
ATOM 999 C C . LEU A 1 125 ? 24.175 5.832 -21.952 1.00 87.31 125 LEU A C 1
ATOM 1001 O O . LEU A 1 125 ? 23.892 7.027 -22.034 1.00 87.31 125 LEU A O 1
ATOM 1005 N N . SER A 1 126 ? 25.436 5.406 -22.056 1.00 80.25 126 SER A N 1
ATOM 1006 C CA . SER A 1 126 ? 26.592 6.300 -22.253 1.00 80.25 126 SER A CA 1
ATOM 1007 C C . SER A 1 126 ? 26.525 7.129 -23.541 1.00 80.25 126 SER A C 1
ATOM 1009 O O . SER A 1 126 ? 27.144 8.184 -23.631 1.00 80.25 126 SER A O 1
ATOM 1011 N N . SER A 1 127 ? 25.737 6.687 -24.523 1.00 76.75 127 SER A N 1
ATOM 1012 C CA . SER A 1 127 ? 25.409 7.432 -25.742 1.00 76.75 127 SER A CA 1
ATOM 1013 C C . SER A 1 127 ? 24.485 8.635 -25.512 1.00 76.75 127 SER A C 1
ATOM 1015 O O . SER A 1 127 ? 24.230 9.376 -26.456 1.00 76.75 127 SER A O 1
ATOM 1017 N N . GLY A 1 128 ? 23.940 8.814 -24.304 1.00 79.25 128 GLY A N 1
ATOM 1018 C CA . GLY A 1 128 ? 22.912 9.815 -23.999 1.00 79.25 128 GLY A CA 1
ATOM 1019 C C . GLY A 1 128 ? 21.489 9.386 -24.380 1.00 79.25 128 GLY A C 1
ATOM 1020 O O . GLY A 1 128 ? 20.538 10.113 -24.107 1.00 79.25 128 GLY A O 1
ATOM 1021 N N . SER A 1 129 ? 21.328 8.204 -24.982 1.00 85.81 129 SER A N 1
ATOM 1022 C CA . SER A 1 129 ? 20.026 7.596 -25.274 1.00 85.81 129 SER A CA 1
ATOM 1023 C C . SER A 1 129 ? 19.500 6.791 -24.082 1.00 85.81 129 SER A C 1
ATOM 1025 O O . SER A 1 129 ? 20.237 6.498 -23.142 1.00 85.81 129 SER A O 1
ATOM 1027 N N . TYR A 1 130 ? 18.233 6.389 -24.141 1.00 90.38 130 TYR A N 1
ATOM 1028 C CA . TYR A 1 130 ? 17.580 5.605 -23.094 1.00 90.38 130 TYR A CA 1
ATOM 1029 C C . TYR A 1 130 ? 17.275 4.189 -23.588 1.00 90.38 130 TYR A C 1
ATOM 1031 O O . TYR A 1 130 ? 16.743 4.014 -24.682 1.00 90.38 130 TYR A O 1
ATOM 1039 N N . ALA A 1 131 ? 17.605 3.186 -22.779 1.00 93.12 131 ALA A N 1
ATOM 1040 C CA . ALA A 1 131 ? 17.168 1.810 -22.970 1.00 93.12 131 ALA A CA 1
ATOM 1041 C C . ALA A 1 131 ? 15.752 1.669 -22.400 1.00 93.12 131 ALA A C 1
ATOM 1043 O O . ALA A 1 131 ? 15.577 1.447 -21.206 1.00 93.12 131 ALA A O 1
ATOM 1044 N N . HIS A 1 132 ? 14.738 1.859 -23.242 1.00 93.06 132 HIS A N 1
ATOM 1045 C CA . HIS A 1 132 ? 13.329 1.815 -22.834 1.00 93.06 132 HIS A CA 1
ATOM 1046 C C . HIS A 1 132 ? 12.835 0.393 -22.505 1.00 93.06 132 HIS A C 1
ATOM 1048 O O . HIS A 1 132 ? 11.799 0.256 -21.875 1.00 93.06 132 HIS A O 1
ATOM 1054 N N . TRP A 1 133 ? 13.604 -0.646 -22.845 1.00 95.06 133 TRP A N 1
ATOM 1055 C CA . TRP A 1 133 ? 13.376 -2.041 -22.440 1.00 95.06 133 TRP A CA 1
ATOM 1056 C C . TRP A 1 133 ? 13.879 -2.367 -21.021 1.00 95.06 133 TRP A C 1
ATOM 1058 O O . TRP A 1 133 ? 13.705 -3.488 -20.545 1.00 95.06 133 TRP A O 1
ATOM 1068 N N . LEU A 1 134 ? 14.527 -1.407 -20.343 1.00 95.75 134 LEU A N 1
ATOM 1069 C CA . LEU A 1 134 ? 14.995 -1.530 -18.961 1.00 95.75 134 LEU A CA 1
ATOM 1070 C C . LEU A 1 134 ? 14.538 -0.339 -18.119 1.00 95.75 134 LEU A C 1
ATOM 1072 O O . LEU A 1 134 ? 14.758 0.822 -18.468 1.00 95.75 134 LEU A O 1
ATOM 1076 N N . ALA A 1 135 ? 13.974 -0.634 -16.952 1.00 94.19 135 ALA A N 1
ATOM 1077 C CA . ALA A 1 135 ? 13.659 0.359 -15.936 1.00 94.19 135 ALA A CA 1
ATOM 1078 C C . ALA A 1 135 ? 14.742 0.381 -14.855 1.00 94.19 135 ALA A C 1
ATOM 1080 O O . ALA A 1 135 ? 15.327 -0.641 -14.529 1.00 94.19 135 ALA A O 1
ATOM 1081 N N . THR A 1 136 ? 14.996 1.532 -14.249 1.00 92.31 136 THR A N 1
ATOM 1082 C CA . THR A 1 136 ? 15.931 1.675 -13.133 1.00 92.31 136 THR A CA 1
ATOM 1083 C C . THR A 1 136 ? 15.421 2.706 -12.130 1.00 92.31 136 THR A C 1
ATOM 1085 O O . THR A 1 136 ? 14.560 3.535 -12.448 1.00 92.31 136 THR A O 1
ATOM 1088 N N . SER A 1 137 ? 15.929 2.647 -10.902 1.00 90.44 137 SER A N 1
ATOM 1089 C CA . SER A 1 137 ? 15.578 3.599 -9.853 1.00 90.44 137 SER A CA 1
ATOM 1090 C C . SER A 1 137 ? 16.293 4.935 -10.066 1.00 90.44 137 SER A C 1
ATOM 1092 O O . SER A 1 137 ? 17.372 5.020 -10.659 1.00 90.44 137 SER A O 1
ATOM 1094 N N . CYS A 1 138 ? 15.690 6.018 -9.580 1.00 87.31 138 CYS A N 1
ATOM 1095 C CA . CYS A 1 138 ? 16.390 7.296 -9.507 1.00 87.31 138 CYS A CA 1
ATOM 1096 C C . CYS A 1 138 ? 17.441 7.240 -8.395 1.00 87.31 138 CYS A C 1
ATOM 1098 O O . CYS A 1 138 ? 17.107 7.031 -7.230 1.00 87.31 138 CYS A O 1
ATOM 1100 N N . SER A 1 139 ? 18.711 7.456 -8.741 1.00 83.88 139 SER A N 1
ATOM 1101 C CA . SER A 1 139 ? 19.773 7.494 -7.739 1.00 83.88 139 SER A CA 1
ATOM 1102 C C . SER A 1 139 ? 19.698 8.762 -6.883 1.00 83.88 139 SER A C 1
ATOM 1104 O O . SER A 1 139 ? 19.152 9.796 -7.287 1.00 83.88 139 SER A O 1
ATOM 1106 N N . GLN A 1 140 ? 20.335 8.715 -5.713 1.00 79.69 140 GLN A N 1
ATOM 1107 C CA . GLN A 1 140 ? 20.402 9.867 -4.817 1.00 79.69 140 GLN A CA 1
ATOM 1108 C C . GLN A 1 140 ? 21.100 11.074 -5.455 1.00 79.69 140 GLN A C 1
ATOM 1110 O O . GLN A 1 140 ? 20.698 12.216 -5.227 1.00 79.69 140 GLN A O 1
ATOM 1115 N N . SER A 1 141 ? 22.116 10.851 -6.295 1.00 84.56 141 SER A N 1
ATOM 1116 C CA . SER A 1 141 ? 22.792 11.940 -7.006 1.00 84.56 141 SER A CA 1
ATOM 1117 C C . SER A 1 141 ? 21.855 12.621 -8.002 1.00 84.56 141 SER A C 1
ATOM 1119 O O . SER A 1 141 ? 21.814 13.848 -8.060 1.00 84.56 141 SER A O 1
ATOM 1121 N N . MET A 1 142 ? 21.038 11.849 -8.718 1.00 83.88 142 MET A N 1
ATOM 1122 C CA . MET A 1 142 ? 20.056 12.380 -9.663 1.00 83.88 142 MET A CA 1
ATOM 1123 C C . MET A 1 142 ? 18.970 13.192 -8.963 1.00 83.88 142 MET A C 1
ATOM 1125 O O . MET A 1 142 ? 18.644 14.290 -9.414 1.00 83.88 142 MET A O 1
ATOM 1129 N N . PHE A 1 143 ? 18.453 12.690 -7.839 1.00 80.75 143 PHE A N 1
ATOM 1130 C CA . PHE A 1 143 ? 17.485 13.429 -7.032 1.00 80.75 143 PHE A CA 1
ATOM 1131 C C . PHE A 1 143 ? 18.088 14.733 -6.492 1.00 80.75 143 PHE A C 1
ATOM 1133 O O . PHE A 1 143 ? 17.489 15.798 -6.620 1.00 80.75 143 PHE A O 1
ATOM 1140 N N . THR A 1 144 ? 19.323 14.679 -5.987 1.00 80.75 144 THR A N 1
ATOM 1141 C CA . THR A 1 144 ? 20.062 15.869 -5.528 1.00 80.75 144 THR A CA 1
ATOM 1142 C C . THR A 1 144 ? 20.212 16.914 -6.635 1.00 80.75 144 THR A C 1
ATOM 1144 O O . THR A 1 144 ? 20.050 18.109 -6.388 1.00 80.75 144 THR A O 1
ATOM 1147 N N . THR A 1 145 ? 20.505 16.489 -7.865 1.00 84.56 145 THR A N 1
ATOM 1148 C CA . THR A 1 145 ? 20.585 17.390 -9.020 1.00 84.56 145 THR A CA 1
ATOM 1149 C C . THR A 1 145 ? 19.223 17.985 -9.361 1.00 84.56 145 THR A C 1
ATOM 1151 O O . THR A 1 145 ? 19.142 19.194 -9.561 1.00 84.56 145 THR A O 1
ATOM 1154 N N . PHE A 1 146 ? 18.158 17.180 -9.374 1.00 82.81 146 PHE A N 1
ATOM 1155 C CA . PHE A 1 146 ? 16.789 17.654 -9.597 1.00 82.81 146 PHE A CA 1
ATOM 1156 C C . PHE A 1 146 ? 16.380 18.735 -8.585 1.00 82.81 146 PHE A C 1
ATOM 1158 O O . PHE A 1 146 ? 15.862 19.779 -8.980 1.00 82.81 146 PHE A O 1
ATOM 1165 N N . LEU A 1 147 ? 16.693 18.542 -7.299 1.00 81.31 147 LEU A N 1
ATOM 1166 C CA . LEU A 1 147 ? 16.370 19.504 -6.240 1.00 81.31 147 LEU A CA 1
ATOM 1167 C C . LEU A 1 147 ? 16.971 20.901 -6.467 1.00 81.31 147 LEU A C 1
ATOM 1169 O O . LEU A 1 147 ? 16.412 21.879 -5.982 1.00 81.31 147 LEU A O 1
ATOM 1173 N N . ARG A 1 148 ? 18.056 21.032 -7.243 1.00 87.00 148 ARG A N 1
ATOM 1174 C CA . ARG A 1 148 ? 18.624 22.346 -7.606 1.00 87.00 148 ARG A CA 1
ATOM 1175 C C . ARG A 1 148 ? 17.702 23.159 -8.515 1.00 87.00 148 ARG A C 1
ATOM 1177 O O . ARG A 1 148 ? 17.736 24.383 -8.466 1.00 87.00 148 ARG A O 1
ATOM 1184 N N . TYR A 1 149 ? 16.895 22.486 -9.333 1.00 83.44 149 TYR A N 1
ATOM 1185 C CA . TYR A 1 149 ? 15.945 23.107 -10.261 1.00 83.44 149 TYR A CA 1
ATOM 1186 C C . TYR A 1 149 ? 14.555 23.282 -9.646 1.00 83.44 149 TYR A C 1
ATOM 1188 O O . TYR A 1 149 ? 13.745 24.051 -10.161 1.00 83.44 149 TYR A O 1
ATOM 1196 N N . PHE A 1 150 ? 14.286 22.600 -8.530 1.00 79.38 150 PHE A N 1
ATOM 1197 C CA . PHE A 1 150 ? 12.989 22.627 -7.866 1.00 79.38 150 PHE A CA 1
ATOM 1198 C C . PHE A 1 150 ? 12.494 24.042 -7.519 1.00 79.38 150 PHE A C 1
ATOM 1200 O O . PHE A 1 150 ? 11.321 24.295 -7.767 1.00 79.38 150 PHE A O 1
ATOM 1207 N N . PRO A 1 151 ? 13.321 25.001 -7.043 1.00 80.31 151 PRO A N 1
ATOM 1208 C CA . PRO A 1 151 ? 12.843 26.360 -6.769 1.00 80.31 151 PRO A CA 1
ATOM 1209 C C . PRO A 1 151 ? 12.290 27.085 -8.003 1.00 80.31 151 PRO A C 1
ATOM 1211 O O . PRO A 1 151 ? 11.271 27.760 -7.907 1.00 80.31 151 PRO A O 1
ATOM 1214 N N . ALA A 1 152 ? 12.934 26.925 -9.163 1.00 81.56 152 ALA A N 1
ATOM 1215 C CA . ALA A 1 152 ? 12.479 27.540 -10.409 1.00 81.56 152 ALA A CA 1
ATOM 1216 C C . ALA A 1 152 ? 11.188 26.882 -10.913 1.00 81.56 152 ALA A C 1
ATOM 1218 O O . ALA A 1 152 ? 10.240 27.579 -11.258 1.00 81.56 152 ALA A O 1
ATOM 1219 N N . LEU A 1 153 ? 11.121 25.546 -10.864 1.00 79.31 153 LEU A N 1
ATOM 1220 C CA . LEU A 1 153 ? 9.908 24.796 -11.198 1.00 79.31 153 LEU A CA 1
ATOM 1221 C C . LEU A 1 153 ? 8.750 25.150 -10.259 1.00 79.31 153 LEU A C 1
ATOM 1223 O O . LEU A 1 153 ? 7.623 25.321 -10.704 1.00 79.31 153 LEU A O 1
ATOM 1227 N N . ALA A 1 154 ? 9.014 25.296 -8.963 1.00 78.38 154 ALA A N 1
ATOM 1228 C CA . ALA A 1 154 ? 8.011 25.728 -8.002 1.00 78.38 154 ALA A CA 1
ATOM 1229 C C . ALA A 1 154 ? 7.517 27.146 -8.322 1.00 78.38 154 ALA A C 1
ATOM 1231 O O . ALA A 1 154 ? 6.318 27.375 -8.290 1.00 78.38 154 ALA A O 1
ATOM 1232 N N . ALA A 1 155 ? 8.400 28.077 -8.689 1.00 76.56 155 ALA A N 1
ATOM 1233 C CA . ALA A 1 155 ? 7.999 29.431 -9.072 1.00 76.56 155 ALA A CA 1
ATOM 1234 C C . ALA A 1 155 ? 7.183 29.485 -10.380 1.00 76.56 155 ALA A C 1
ATOM 1236 O O . ALA A 1 155 ? 6.310 30.337 -10.515 1.00 76.56 155 ALA A O 1
ATOM 1237 N N . GLU A 1 156 ? 7.469 28.599 -11.336 1.00 80.56 156 GLU A N 1
ATOM 1238 C CA . GLU A 1 156 ? 6.780 28.530 -12.632 1.00 80.56 156 GLU A CA 1
ATOM 1239 C C . GLU A 1 156 ? 5.424 27.812 -12.541 1.00 80.56 156 GLU A C 1
ATOM 1241 O O . GLU A 1 156 ? 4.443 28.266 -13.128 1.00 80.56 156 GLU A O 1
ATOM 1246 N N . TYR A 1 157 ? 5.365 26.698 -11.805 1.00 74.75 157 TYR A N 1
ATOM 1247 C CA . TYR A 1 157 ? 4.217 25.786 -11.805 1.00 74.75 157 TYR A CA 1
ATOM 1248 C C . TYR A 1 157 ? 3.364 25.838 -10.534 1.00 74.75 157 TYR A C 1
ATOM 1250 O O . TYR A 1 157 ? 2.210 25.406 -10.575 1.00 74.75 157 TYR A O 1
ATOM 1258 N N . ALA A 1 158 ? 3.872 26.344 -9.406 1.00 69.88 158 ALA A N 1
ATOM 1259 C CA . ALA A 1 158 ? 3.008 26.618 -8.263 1.00 69.88 158 ALA A CA 1
ATOM 1260 C C . ALA A 1 158 ? 2.301 27.953 -8.513 1.00 69.88 158 ALA A C 1
ATOM 1262 O O . ALA A 1 158 ? 2.948 28.980 -8.712 1.00 69.88 158 ALA A O 1
ATOM 1263 N N . SER A 1 159 ? 0.965 27.952 -8.522 1.00 58.38 159 SER A N 1
ATOM 1264 C CA . SER A 1 159 ? 0.204 29.195 -8.655 1.00 58.38 159 SER A CA 1
ATOM 1265 C C . SER A 1 159 ? 0.653 30.189 -7.582 1.00 58.38 159 SER A C 1
ATOM 1267 O O . SER A 1 159 ? 0.756 29.821 -6.412 1.00 58.38 159 SER A O 1
ATOM 1269 N N . SER A 1 160 ? 0.830 31.458 -7.946 1.00 59.06 160 SER A N 1
ATOM 1270 C CA . SER A 1 160 ? 1.128 32.555 -7.011 1.00 59.06 160 SER A CA 1
ATOM 1271 C C . SER A 1 160 ? 0.083 32.730 -5.894 1.00 59.06 160 SER A C 1
ATOM 1273 O O . SER A 1 160 ? 0.317 33.478 -4.950 1.00 59.06 160 SER A O 1
ATOM 1275 N N . SER A 1 161 ? -1.050 32.027 -5.987 1.00 55.38 161 SER A N 1
ATOM 1276 C CA . SER A 1 161 ? -2.160 32.015 -5.037 1.00 55.38 161 SER A CA 1
ATOM 1277 C C . SER A 1 161 ? -2.384 30.647 -4.385 1.00 55.38 161 SER A C 1
ATOM 1279 O O . SER A 1 161 ? -3.532 30.230 -4.219 1.00 55.38 161 SER A O 1
ATOM 1281 N N . ILE A 1 162 ? -1.334 29.906 -4.030 1.00 52.53 162 ILE A N 1
ATOM 1282 C CA . ILE A 1 162 ? -1.545 28.899 -2.990 1.00 52.53 162 ILE A CA 1
ATOM 1283 C C . ILE A 1 162 ? -1.495 29.666 -1.664 1.00 52.53 162 ILE A C 1
ATOM 1285 O O . ILE A 1 162 ? -0.419 29.998 -1.173 1.00 52.53 162 ILE A O 1
ATOM 1289 N N . GLU A 1 163 ? -2.662 29.989 -1.096 1.00 56.06 163 GLU A N 1
ATOM 1290 C CA . GLU A 1 163 ? -2.759 30.201 0.351 1.00 56.06 163 GLU A CA 1
ATOM 1291 C C . GLU A 1 163 ? -2.482 28.851 1.005 1.00 56.06 163 GLU A C 1
ATOM 1293 O O . GLU A 1 163 ? -3.338 27.999 1.233 1.00 56.06 163 GLU A O 1
ATOM 1298 N N . VAL A 1 164 ? -1.191 28.624 1.166 1.00 54.91 164 VAL A N 1
ATOM 1299 C CA . VAL A 1 164 ? -0.594 27.483 1.813 1.00 54.91 164 VAL A CA 1
ATOM 1300 C C . VAL A 1 164 ? -0.789 27.674 3.312 1.00 54.91 164 VAL A C 1
ATOM 1302 O O . VAL A 1 164 ? 0.078 28.228 3.980 1.00 54.91 164 VAL A O 1
ATOM 1305 N N . ASP A 1 165 ? -1.899 27.199 3.872 1.00 57.47 165 ASP A N 1
ATOM 1306 C CA . ASP A 1 165 ? -1.971 26.990 5.324 1.00 57.47 165 ASP A CA 1
ATOM 1307 C C . ASP A 1 165 ? -1.370 25.620 5.671 1.00 57.47 165 ASP A C 1
ATOM 1309 O O . ASP A 1 165 ? -2.013 24.721 6.218 1.00 57.47 165 ASP A O 1
ATOM 1313 N N . PHE A 1 166 ? -0.124 25.396 5.243 1.00 58.97 166 PHE A N 1
ATOM 1314 C CA . PHE A 1 166 ? 0.638 24.244 5.693 1.00 58.97 166 PHE A CA 1
ATOM 1315 C C . PHE A 1 166 ? 1.952 24.642 6.339 1.00 58.97 166 PHE A C 1
ATOM 1317 O O . PHE A 1 166 ? 2.782 25.363 5.795 1.00 58.97 166 PHE A O 1
ATOM 1324 N N . THR A 1 167 ? 2.126 24.121 7.547 1.00 74.56 167 THR A N 1
ATOM 1325 C CA . THR A 1 167 ? 3.315 24.305 8.363 1.00 74.56 167 THR A CA 1
ATOM 1326 C C . THR A 1 167 ? 4.329 23.200 8.064 1.00 74.56 167 THR A C 1
ATOM 1328 O O . THR A 1 167 ? 3.986 22.127 7.559 1.00 74.56 167 THR A O 1
ATOM 1331 N N . SER A 1 168 ? 5.592 23.410 8.446 1.00 72.31 168 SER A N 1
ATOM 1332 C CA . SER A 1 168 ? 6.618 22.352 8.439 1.00 72.31 168 SER A CA 1
ATOM 1333 C C . SER A 1 168 ? 6.181 21.103 9.224 1.00 72.31 168 SER A C 1
ATOM 1335 O O . SER A 1 168 ? 6.578 19.983 8.894 1.00 72.31 168 SER A O 1
ATOM 1337 N N . HIS A 1 169 ? 5.296 21.279 10.211 1.00 68.50 169 HIS A N 1
ATOM 1338 C CA . HIS A 1 169 ? 4.654 20.196 10.944 1.00 68.50 169 HIS A CA 1
ATOM 1339 C C . HIS A 1 169 ? 3.861 19.260 10.024 1.00 68.50 169 HIS A C 1
ATOM 1341 O O . HIS A 1 169 ? 3.997 18.045 10.160 1.00 68.50 169 HIS A O 1
ATOM 1347 N N . HIS A 1 170 ? 3.096 19.770 9.052 1.00 67.50 170 HIS A N 1
ATOM 1348 C CA . HIS A 1 170 ? 2.279 18.934 8.160 1.00 67.50 170 HIS A CA 1
ATOM 1349 C C . HIS A 1 170 ? 3.126 17.964 7.320 1.00 67.50 170 HIS A C 1
ATOM 1351 O O . HIS A 1 170 ? 2.749 16.802 7.148 1.00 67.50 170 HIS A O 1
ATOM 1357 N N . PHE A 1 171 ? 4.314 18.383 6.873 1.00 79.38 171 PHE A N 1
ATOM 1358 C CA . PHE A 1 171 ? 5.258 17.490 6.192 1.00 79.38 171 PHE A CA 1
ATOM 1359 C C . PHE A 1 171 ? 5.775 16.392 7.123 1.00 79.38 171 PHE A C 1
ATOM 1361 O O . PHE A 1 171 ? 5.855 15.229 6.729 1.00 79.38 171 PHE A O 1
ATOM 1368 N N . ARG A 1 172 ? 6.069 16.737 8.381 1.00 72.31 172 ARG A N 1
ATOM 1369 C CA . ARG A 1 172 ? 6.514 15.774 9.395 1.00 72.31 172 ARG A CA 1
ATOM 1370 C C . ARG A 1 172 ? 5.41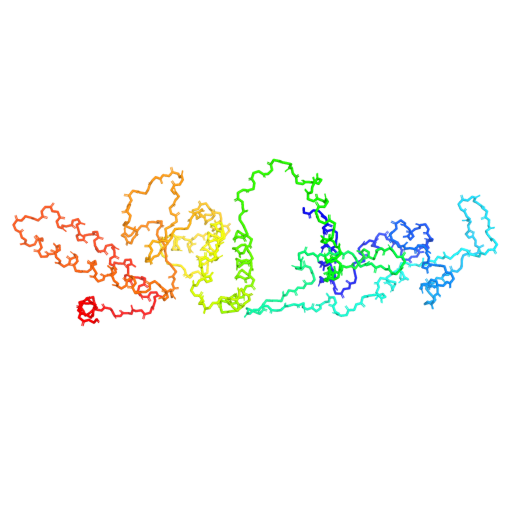3 14.770 9.755 1.00 72.31 172 ARG A C 1
ATOM 1372 O O . ARG A 1 172 ? 5.715 13.590 9.886 1.00 72.31 172 ARG A O 1
ATOM 1379 N N . HIS A 1 173 ? 4.155 15.205 9.851 1.00 72.50 173 HIS A N 1
ATOM 1380 C CA . HIS A 1 173 ? 2.986 14.326 10.011 1.00 72.50 173 HIS A CA 1
ATOM 1381 C C . HIS A 1 173 ? 2.826 13.373 8.824 1.00 72.50 173 HIS A C 1
ATOM 1383 O O . HIS A 1 173 ? 2.653 12.170 9.013 1.00 72.50 173 HIS A O 1
ATOM 1389 N N . THR A 1 174 ? 2.935 13.902 7.603 1.00 72.69 174 THR A N 1
ATOM 1390 C CA . THR A 1 174 ? 2.829 13.107 6.372 1.00 72.69 174 THR A CA 1
ATOM 1391 C C . THR A 1 174 ? 3.918 12.043 6.326 1.00 72.69 174 THR A C 1
ATOM 1393 O O . THR A 1 174 ? 3.624 10.871 6.119 1.00 72.69 174 THR A O 1
ATOM 1396 N N . LEU A 1 175 ? 5.169 12.421 6.594 1.00 78.06 175 LEU A N 1
ATOM 1397 C CA . LEU A 1 175 ? 6.291 11.490 6.583 1.00 78.06 175 LEU A CA 1
ATOM 1398 C C . LEU A 1 175 ? 6.167 10.432 7.687 1.00 78.06 175 LEU A C 1
ATOM 1400 O O . LEU A 1 175 ? 6.359 9.254 7.418 1.00 78.06 175 LEU A O 1
ATOM 1404 N N . ASN A 1 176 ? 5.798 10.829 8.907 1.00 73.31 176 ASN A N 1
ATOM 1405 C CA . ASN A 1 176 ? 5.589 9.897 10.016 1.00 73.31 176 ASN A CA 1
ATOM 1406 C C . ASN A 1 176 ? 4.448 8.913 9.731 1.00 73.31 176 ASN A C 1
ATOM 1408 O O . ASN A 1 176 ? 4.569 7.736 10.042 1.00 73.31 176 ASN A O 1
ATOM 1412 N N . THR A 1 177 ? 3.385 9.381 9.072 1.00 64.75 177 THR A N 1
ATOM 1413 C CA . THR A 1 177 ? 2.319 8.511 8.570 1.00 64.75 177 THR A CA 1
ATOM 1414 C C . THR A 1 177 ? 2.888 7.533 7.544 1.00 64.75 177 THR A C 1
ATOM 1416 O O . THR A 1 177 ? 2.784 6.338 7.756 1.00 64.75 177 THR A O 1
ATOM 1419 N N . LEU A 1 178 ? 3.586 7.987 6.499 1.00 66.38 178 LEU A N 1
ATOM 1420 C CA . LEU A 1 178 ? 4.134 7.096 5.463 1.00 66.38 178 LEU A CA 1
ATOM 1421 C C . LEU A 1 178 ? 5.075 6.007 6.005 1.00 66.38 178 LEU A C 1
ATOM 1423 O O . LEU A 1 178 ? 5.068 4.894 5.490 1.00 66.38 178 LEU A O 1
ATOM 1427 N N . LEU A 1 179 ? 5.871 6.299 7.034 1.00 67.12 179 LEU A N 1
ATOM 1428 C CA . LEU A 1 179 ? 6.704 5.284 7.686 1.00 67.12 179 LEU A CA 1
ATOM 1429 C C . LEU A 1 179 ? 5.887 4.250 8.444 1.00 67.12 179 LEU A C 1
ATOM 1431 O O . LEU A 1 179 ? 6.184 3.065 8.359 1.00 67.12 179 LEU A O 1
ATOM 1435 N N . ASP A 1 180 ? 4.894 4.710 9.202 1.00 63.50 180 ASP A N 1
ATOM 1436 C CA . ASP A 1 180 ? 3.981 3.848 9.942 1.00 63.50 180 ASP A CA 1
ATOM 1437 C C . ASP A 1 180 ? 3.250 2.912 8.975 1.00 63.50 180 ASP A C 1
ATOM 1439 O O . ASP A 1 180 ? 3.222 1.695 9.147 1.00 63.50 180 ASP A O 1
ATOM 1443 N N . GLU A 1 181 ? 2.767 3.472 7.864 1.00 59.06 181 GLU A N 1
ATOM 1444 C CA . GLU A 1 181 ? 2.154 2.716 6.777 1.00 59.06 181 GLU A CA 1
ATOM 1445 C C . GLU A 1 181 ? 3.126 1.762 6.077 1.00 59.06 181 GLU A C 1
ATOM 1447 O O . GLU A 1 181 ? 2.707 0.690 5.640 1.00 59.06 181 GLU A O 1
ATOM 1452 N N . GLY A 1 182 ? 4.401 2.140 5.980 1.00 54.50 182 GLY A N 1
ATOM 1453 C CA . GLY A 1 182 ? 5.493 1.306 5.480 1.00 54.50 182 GLY A CA 1
ATOM 1454 C C . GLY A 1 182 ? 5.953 0.229 6.466 1.00 54.50 182 GLY A C 1
ATOM 1455 O O . GLY A 1 182 ? 6.881 -0.512 6.153 1.00 54.50 182 GLY A O 1
ATOM 1456 N N . GLY A 1 183 ? 5.324 0.130 7.643 1.00 51.50 183 GLY A N 1
ATOM 1457 C CA . GLY A 1 183 ? 5.660 -0.865 8.653 1.00 51.50 183 GLY A CA 1
ATOM 1458 C C . GLY A 1 183 ? 6.920 -0.520 9.440 1.00 51.50 183 GLY A C 1
ATOM 1459 O O . GLY A 1 183 ? 7.635 -1.419 9.856 1.00 51.50 183 GLY A O 1
ATOM 1460 N N . LEU A 1 184 ? 7.239 0.755 9.645 1.00 59.97 184 LEU A N 1
ATOM 1461 C CA . LEU A 1 184 ? 8.300 1.143 10.571 1.00 59.97 184 LEU A CA 1
ATOM 1462 C C . LEU A 1 184 ? 7.733 1.191 11.994 1.00 59.97 184 LEU A C 1
ATOM 1464 O O . LEU A 1 184 ? 6.721 1.842 12.225 1.00 59.97 184 LEU A O 1
ATOM 1468 N N . SER A 1 185 ? 8.370 0.539 12.967 1.00 67.12 185 SER A N 1
ATOM 1469 C CA . SER A 1 185 ? 7.872 0.536 14.352 1.00 67.12 185 SER A CA 1
ATOM 1470 C C . SER A 1 185 ? 7.888 1.932 14.997 1.00 67.12 185 SER A C 1
ATOM 1472 O O . SER A 1 185 ? 8.741 2.760 14.671 1.00 67.12 185 SER A O 1
ATOM 1474 N N . ASP A 1 186 ? 6.999 2.183 15.970 1.00 69.62 186 ASP A N 1
ATOM 1475 C CA . ASP A 1 186 ? 6.949 3.448 16.730 1.00 69.62 186 ASP A CA 1
ATOM 1476 C C . ASP A 1 186 ? 8.321 3.834 17.305 1.00 69.62 186 ASP A C 1
ATOM 1478 O O . ASP A 1 186 ? 8.684 5.009 17.319 1.00 69.62 186 ASP A O 1
ATOM 1482 N N . LEU A 1 187 ? 9.103 2.849 17.761 1.00 71.88 187 LEU A N 1
ATOM 1483 C CA . LEU A 1 187 ? 10.446 3.058 18.303 1.00 71.88 187 LEU A CA 1
ATOM 1484 C C . LEU A 1 187 ? 11.415 3.574 17.229 1.00 71.88 187 LEU A C 1
ATOM 1486 O O . LEU A 1 187 ? 12.088 4.579 17.445 1.00 71.88 187 LEU A O 1
ATOM 1490 N N . LEU A 1 188 ? 11.433 2.943 16.053 1.00 72.56 188 LEU A N 1
ATOM 1491 C CA . LEU A 1 188 ? 12.291 3.352 14.938 1.00 72.56 188 LEU A CA 1
ATOM 1492 C C . LEU A 1 188 ? 11.859 4.697 14.345 1.00 72.56 188 LEU A C 1
ATOM 1494 O O . LEU A 1 188 ? 12.705 5.521 14.006 1.00 72.56 188 LEU A O 1
ATOM 1498 N N . GLN A 1 189 ? 10.552 4.966 14.277 1.00 70.62 189 GLN A N 1
ATOM 1499 C CA . GLN A 1 189 ? 10.035 6.290 13.918 1.00 70.62 189 GLN A CA 1
ATOM 1500 C C . GLN A 1 189 ? 10.514 7.349 14.927 1.00 70.62 189 GLN A C 1
ATOM 1502 O O . GLN A 1 189 ? 10.952 8.431 14.539 1.00 70.62 189 GLN A O 1
ATOM 1507 N N . THR A 1 190 ? 10.460 7.040 16.226 1.00 77.94 190 THR A N 1
ATOM 1508 C CA . THR A 1 190 ? 10.895 7.930 17.316 1.00 77.94 190 THR A CA 1
ATOM 1509 C C . THR A 1 190 ? 12.376 8.278 17.186 1.00 77.94 190 THR A C 1
ATOM 1511 O O . THR A 1 190 ? 12.714 9.463 17.214 1.00 77.94 190 THR A O 1
ATOM 1514 N N . GLU A 1 191 ? 13.237 7.285 16.957 1.00 76.69 191 GLU A N 1
ATOM 1515 C CA . GLU A 1 191 ? 14.666 7.507 16.712 1.00 76.69 191 GLU A CA 1
ATOM 1516 C C . GLU A 1 191 ? 14.921 8.297 15.427 1.00 76.69 191 GLU A C 1
ATOM 1518 O O . GLU A 1 191 ? 15.665 9.278 15.455 1.00 76.69 191 GLU A O 1
ATOM 1523 N N . TRP A 1 192 ? 14.268 7.941 14.315 1.00 76.88 192 TRP A N 1
ATOM 1524 C CA . TRP A 1 192 ? 14.478 8.622 13.032 1.00 76.88 192 TRP A CA 1
ATOM 1525 C C . TRP A 1 192 ? 14.128 10.107 13.094 1.00 76.88 192 TRP A C 1
ATOM 1527 O O . TRP A 1 192 ? 14.785 10.954 12.488 1.00 76.88 192 TRP A O 1
ATOM 1537 N N . PHE A 1 193 ? 13.104 10.431 13.877 1.00 80.19 193 PHE A N 1
ATOM 1538 C CA . PHE A 1 193 ? 12.672 11.797 14.110 1.00 80.19 193 PHE A CA 1
ATOM 1539 C C . PHE A 1 193 ? 13.389 12.488 15.278 1.00 80.19 193 PHE A C 1
ATOM 1541 O O . PHE A 1 193 ? 13.095 13.662 15.530 1.00 80.19 193 PHE A O 1
ATOM 1548 N N . GLY A 1 194 ? 14.313 11.812 15.967 1.00 80.12 194 GLY A N 1
ATOM 1549 C CA . GLY A 1 194 ? 15.078 12.355 17.092 1.00 80.12 194 GLY A CA 1
ATOM 1550 C C . GLY A 1 194 ? 14.213 12.709 18.305 1.00 80.12 194 GLY A C 1
ATOM 1551 O O . GLY A 1 194 ? 14.468 13.710 18.972 1.00 80.12 194 GLY A O 1
ATOM 1552 N N . ARG A 1 195 ? 13.139 11.952 18.550 1.00 80.69 195 ARG A N 1
ATOM 1553 C CA . ARG A 1 195 ? 12.213 12.168 19.671 1.00 80.69 195 ARG A CA 1
ATOM 1554 C C . ARG A 1 195 ? 12.677 11.393 20.905 1.00 80.69 195 ARG A C 1
ATOM 1556 O O . ARG A 1 195 ? 13.225 10.305 20.797 1.00 80.69 195 ARG A O 1
ATOM 1563 N N . THR A 1 196 ? 12.398 11.933 22.088 1.00 75.38 196 THR A N 1
ATOM 1564 C CA . THR A 1 196 ? 12.772 11.295 23.362 1.00 75.38 196 THR A CA 1
ATOM 1565 C C . THR A 1 196 ? 11.731 10.276 23.835 1.00 75.38 196 THR A C 1
ATOM 1567 O O . THR A 1 196 ? 12.085 9.305 24.496 1.00 75.38 196 THR A O 1
ATOM 1570 N N . ASN A 1 197 ? 10.445 10.480 23.520 1.00 72.00 197 ASN A N 1
ATOM 1571 C CA . ASN A 1 197 ? 9.350 9.635 24.000 1.00 72.00 197 ASN A CA 1
ATOM 1572 C C . ASN A 1 197 ? 8.541 9.030 22.834 1.00 72.00 197 ASN A C 1
ATOM 1574 O O . ASN A 1 197 ? 7.991 9.781 22.025 1.00 72.00 197 ASN A O 1
ATOM 1578 N N . PRO A 1 198 ? 8.376 7.694 22.773 1.00 65.94 198 PRO A N 1
ATOM 1579 C CA . PRO A 1 198 ? 7.550 7.033 21.760 1.00 65.94 198 PRO A CA 1
ATOM 1580 C C . PRO A 1 198 ? 6.083 7.473 21.741 1.00 65.94 198 PRO A C 1
ATOM 1582 O O . PRO A 1 198 ? 5.442 7.448 20.692 1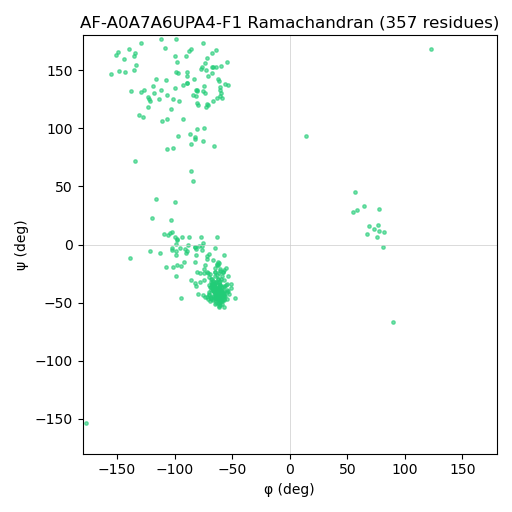.00 65.94 198 PRO A O 1
ATOM 1585 N N . ARG A 1 199 ? 5.537 7.925 22.879 1.00 66.25 199 ARG A N 1
ATOM 1586 C CA . ARG A 1 199 ? 4.152 8.426 22.953 1.00 66.25 199 ARG A CA 1
ATOM 1587 C C . ARG A 1 199 ? 3.927 9.656 22.076 1.00 66.25 199 ARG A C 1
ATOM 1589 O O . ARG A 1 199 ? 2.830 9.822 21.546 1.00 66.25 199 ARG A O 1
ATOM 1596 N N . ASP A 1 200 ? 4.966 10.460 21.869 1.00 63.50 200 ASP A N 1
ATOM 1597 C CA . ASP A 1 200 ? 4.882 11.659 21.041 1.00 63.50 200 ASP A CA 1
ATOM 1598 C C . ASP A 1 200 ? 4.749 11.303 19.560 1.00 63.50 200 ASP A C 1
ATOM 1600 O O . ASP A 1 200 ? 4.191 12.088 18.807 1.00 63.50 200 ASP A O 1
ATOM 1604 N N . THR A 1 201 ? 5.198 10.118 19.131 1.00 65.19 201 THR A N 1
ATOM 1605 C CA . THR A 1 201 ? 5.122 9.650 17.736 1.00 65.19 201 THR A CA 1
ATOM 1606 C C . THR A 1 201 ? 3.685 9.340 17.305 1.00 65.19 201 THR A C 1
ATOM 1608 O O . THR A 1 201 ? 3.309 9.674 16.180 1.00 65.19 201 THR A O 1
ATOM 1611 N N . LYS A 1 202 ? 2.836 8.831 18.211 1.00 61.69 202 LYS A N 1
ATOM 1612 C CA . LYS A 1 202 ? 1.414 8.551 17.923 1.00 61.69 202 LYS A CA 1
ATOM 1613 C C . LYS A 1 202 ? 0.601 9.799 17.593 1.00 61.69 202 LYS A C 1
ATOM 1615 O O . LYS A 1 202 ? -0.295 9.737 16.756 1.00 61.69 202 LYS A O 1
ATOM 1620 N N . ALA A 1 203 ? 0.937 10.949 18.184 1.00 53.47 203 ALA A N 1
ATOM 1621 C CA . ALA A 1 203 ? 0.294 12.224 17.856 1.00 53.47 203 ALA A CA 1
ATOM 1622 C C . ALA A 1 203 ? 0.509 12.636 16.385 1.00 53.47 203 ALA A C 1
ATOM 1624 O O . ALA A 1 203 ? -0.233 13.473 15.873 1.00 53.47 203 ALA A O 1
ATOM 1625 N N . TYR A 1 204 ? 1.496 12.035 15.703 1.00 50.28 204 TYR A N 1
ATOM 1626 C CA . TYR A 1 204 ? 1.811 12.305 14.302 1.00 50.28 204 TYR A CA 1
ATOM 1627 C C . TYR A 1 204 ? 1.302 11.250 13.317 1.00 50.28 204 TYR A C 1
ATOM 1629 O O . TYR A 1 204 ? 1.432 11.450 12.109 1.00 50.28 204 TYR A O 1
ATOM 1637 N N . GLN A 1 205 ? 0.722 10.151 13.801 1.00 60.28 205 GLN A N 1
ATOM 1638 C CA . GLN A 1 205 ? 0.126 9.108 12.968 1.00 60.28 205 GLN A CA 1
ATOM 1639 C C . GLN A 1 205 ? -1.325 9.479 12.657 1.00 60.28 205 GLN A C 1
ATOM 1641 O O . GLN A 1 205 ? -2.252 9.222 13.431 1.00 60.28 205 GLN A O 1
ATOM 1646 N N . HIS A 1 206 ? -1.540 10.103 11.503 1.00 59.69 206 HIS A N 1
ATOM 1647 C CA . HIS A 1 206 ? -2.881 10.375 11.000 1.00 59.69 206 HIS A CA 1
ATOM 1648 C C . HIS A 1 206 ? -3.223 9.354 9.923 1.00 59.69 206 HIS A C 1
ATOM 1650 O O . HIS A 1 206 ? -3.109 9.619 8.732 1.00 59.69 206 HIS A O 1
ATOM 1656 N N . THR A 1 207 ? -3.679 8.170 10.335 1.00 62.91 207 THR A N 1
ATOM 1657 C CA . THR A 1 207 ? -4.340 7.257 9.397 1.00 62.91 207 THR A CA 1
ATOM 1658 C C . THR A 1 207 ? -5.556 7.977 8.811 1.00 62.91 207 THR A C 1
ATOM 1660 O O . THR A 1 207 ? -6.401 8.466 9.570 1.00 62.91 207 THR A O 1
ATOM 1663 N N . SER A 1 208 ? -5.659 8.053 7.481 1.00 67.38 208 SER A N 1
ATOM 1664 C CA . SER A 1 208 ? -6.810 8.695 6.839 1.00 67.38 208 SER A CA 1
ATOM 1665 C C . SER A 1 208 ? -8.119 7.999 7.230 1.00 67.38 208 SER A C 1
ATOM 1667 O O . SER A 1 208 ? -8.146 6.811 7.578 1.00 67.38 208 SER A O 1
ATOM 1669 N N . ARG A 1 209 ? -9.231 8.739 7.188 1.00 66.94 209 ARG A N 1
ATOM 1670 C CA . ARG A 1 209 ? -10.559 8.202 7.536 1.00 66.94 209 ARG A CA 1
ATOM 1671 C C . ARG A 1 209 ? -10.933 7.049 6.607 1.00 66.94 209 ARG A C 1
ATOM 1673 O O . ARG A 1 209 ? -11.453 6.028 7.054 1.00 66.94 209 ARG A O 1
ATOM 1680 N N . GLU A 1 210 ? -10.587 7.194 5.336 1.00 69.81 210 GLU A N 1
ATOM 1681 C CA . GLU A 1 210 ? -10.805 6.232 4.263 1.00 69.81 210 GLU A CA 1
ATOM 1682 C C . GLU A 1 210 ? -10.009 4.952 4.512 1.00 69.81 210 GLU A C 1
ATOM 1684 O O . GLU A 1 210 ? -10.538 3.855 4.329 1.00 69.81 210 GLU A O 1
ATOM 1689 N N . LYS A 1 211 ? -8.764 5.077 4.991 1.00 75.25 211 LYS A N 1
ATOM 1690 C CA . LYS A 1 211 ? -7.928 3.925 5.329 1.00 75.25 211 LYS A CA 1
ATOM 1691 C C . LYS A 1 211 ? -8.440 3.194 6.564 1.00 75.25 211 LYS A C 1
ATOM 1693 O O . LYS A 1 211 ? -8.523 1.972 6.534 1.00 75.25 211 LYS A O 1
ATOM 1698 N N . ARG A 1 212 ? -8.853 3.907 7.617 1.00 79.00 212 ARG A N 1
ATOM 1699 C CA . ARG A 1 212 ? -9.479 3.277 8.798 1.00 79.00 212 ARG A CA 1
ATOM 1700 C C . ARG A 1 212 ? -10.754 2.528 8.427 1.00 79.00 212 ARG A C 1
ATOM 1702 O O . ARG A 1 212 ? -10.964 1.413 8.893 1.00 79.00 212 ARG A O 1
ATOM 1709 N N . ALA A 1 213 ? -11.574 3.114 7.555 1.00 84.62 213 ALA A N 1
ATOM 1710 C CA . ALA A 1 213 ? -12.744 2.443 7.005 1.00 84.62 213 ALA A CA 1
ATOM 1711 C C . ALA A 1 213 ? -12.350 1.195 6.205 1.00 84.62 213 ALA A C 1
ATOM 1713 O O . ALA A 1 213 ? -12.949 0.145 6.404 1.00 84.62 213 ALA A O 1
ATOM 1714 N N . LEU A 1 214 ? -11.333 1.277 5.340 1.00 87.12 214 LEU A N 1
ATOM 1715 C CA . LEU A 1 214 ? -10.842 0.132 4.571 1.00 87.12 214 LEU A CA 1
ATOM 1716 C C . LEU A 1 214 ? -10.338 -1.000 5.477 1.00 87.12 214 LEU A C 1
ATOM 1718 O O . LEU A 1 214 ? -10.778 -2.131 5.307 1.00 87.12 214 LEU A O 1
ATOM 1722 N N . MET A 1 215 ? -9.486 -0.694 6.458 1.00 87.31 215 MET A N 1
ATOM 1723 C CA . MET A 1 215 ? -8.976 -1.675 7.423 1.00 87.31 215 MET A CA 1
ATOM 1724 C C . MET A 1 215 ? -10.120 -2.362 8.171 1.00 87.31 215 MET A C 1
ATOM 1726 O O . MET A 1 215 ? -10.189 -3.584 8.179 1.00 87.31 215 MET A O 1
ATOM 1730 N N . LEU A 1 216 ? -11.084 -1.590 8.687 1.00 90.56 216 LEU A N 1
ATOM 1731 C CA . LEU A 1 216 ? -12.236 -2.151 9.394 1.00 90.56 216 LEU A CA 1
ATOM 1732 C C . LEU A 1 216 ? -13.080 -3.078 8.503 1.00 90.56 216 LEU A C 1
ATOM 1734 O O . LEU A 1 216 ? -13.565 -4.103 8.976 1.00 90.56 216 LEU A O 1
ATOM 1738 N N . ARG A 1 217 ? -13.261 -2.745 7.217 1.00 92.81 217 ARG A N 1
ATOM 1739 C CA . ARG A 1 217 ? -13.970 -3.619 6.264 1.00 92.81 217 ARG A CA 1
ATOM 1740 C C . ARG A 1 217 ? -13.237 -4.949 6.088 1.00 92.81 217 ARG A C 1
ATOM 1742 O O . ARG A 1 217 ? -13.880 -5.993 6.120 1.00 92.81 217 ARG A O 1
ATOM 1749 N N . GLU A 1 218 ? -11.917 -4.912 5.932 1.00 91.81 218 GLU A N 1
ATOM 1750 C CA . GLU A 1 218 ? -11.097 -6.119 5.786 1.00 91.81 218 GLU A CA 1
ATOM 1751 C C . GLU A 1 218 ? -11.073 -6.960 7.069 1.00 91.81 218 GLU A C 1
ATOM 1753 O O . GLU A 1 218 ? -11.192 -8.183 7.009 1.00 91.81 218 GLU A O 1
ATOM 1758 N N . ASP A 1 219 ? -11.012 -6.327 8.239 1.00 93.12 219 ASP A N 1
ATOM 1759 C CA . ASP A 1 219 ? -11.034 -7.028 9.526 1.00 93.12 219 ASP A CA 1
ATOM 1760 C C . ASP A 1 219 ? -12.388 -7.704 9.790 1.00 93.12 219 ASP A C 1
ATOM 1762 O O . ASP A 1 219 ? -12.433 -8.812 10.336 1.00 93.12 219 ASP A O 1
ATOM 1766 N N . ILE A 1 220 ? -13.496 -7.100 9.337 1.00 94.00 220 ILE A N 1
ATOM 1767 C CA . ILE A 1 220 ? -14.819 -7.743 9.360 1.00 94.00 220 ILE A CA 1
ATOM 1768 C C . ILE A 1 220 ? -14.825 -9.000 8.487 1.00 94.00 220 ILE A C 1
ATOM 1770 O O . ILE A 1 220 ? -15.275 -10.048 8.954 1.00 94.00 220 ILE A O 1
ATOM 1774 N N . LYS A 1 221 ? -14.293 -8.936 7.259 1.00 90.62 221 LYS A N 1
ATOM 1775 C CA . LYS A 1 221 ? -14.212 -10.108 6.364 1.00 90.62 221 LYS A CA 1
ATOM 1776 C C . LYS A 1 221 ? -13.372 -11.237 6.961 1.00 90.62 221 LYS A C 1
ATOM 1778 O O . LYS A 1 221 ? -13.705 -12.406 6.798 1.00 90.62 221 LYS A O 1
ATOM 1783 N N . LYS A 1 222 ? -12.306 -10.892 7.688 1.00 91.12 222 LYS A N 1
ATOM 1784 C CA . LYS A 1 222 ? -11.436 -11.849 8.393 1.00 91.12 222 LYS A CA 1
ATOM 1785 C C . LYS A 1 222 ? -12.053 -12.409 9.681 1.00 91.12 222 LYS A C 1
ATOM 1787 O O . LYS A 1 222 ? -11.448 -13.266 10.316 1.00 91.12 222 LYS A O 1
ATOM 1792 N N . GLY A 1 223 ? -13.229 -11.931 10.100 1.00 92.00 223 GLY A N 1
ATOM 1793 C CA . GLY A 1 223 ? -13.892 -12.373 11.331 1.00 92.00 223 GLY A CA 1
ATOM 1794 C C . GLY A 1 223 ? -13.248 -11.856 12.625 1.00 92.00 223 GLY A C 1
ATOM 1795 O O . GLY A 1 223 ? -13.592 -12.339 13.711 1.00 92.00 223 GLY A O 1
ATOM 1796 N N . LEU A 1 224 ? -12.357 -10.865 12.516 1.00 94.00 224 LEU A N 1
ATOM 1797 C CA . LEU A 1 224 ? -11.620 -10.241 13.625 1.00 94.00 224 LEU A CA 1
ATOM 1798 C C . LEU A 1 224 ? -12.433 -9.157 14.347 1.00 94.00 224 LEU A C 1
ATOM 1800 O O . LEU A 1 224 ? -11.973 -8.572 15.322 1.00 94.00 224 LEU A O 1
ATOM 1804 N N . VAL A 1 225 ? -13.645 -8.882 13.870 1.00 96.00 225 VAL A N 1
ATOM 1805 C CA . VAL A 1 225 ? -14.535 -7.848 14.400 1.00 96.00 225 VAL A CA 1
ATOM 1806 C C . VAL A 1 225 ? -15.818 -8.496 14.910 1.00 96.00 225 VAL A C 1
ATOM 1808 O O . VAL A 1 225 ? -16.379 -9.382 14.263 1.00 96.00 225 VAL A O 1
ATOM 1811 N N . GLY A 1 226 ? -16.273 -8.067 16.084 1.00 94.06 226 GLY A N 1
ATOM 1812 C CA . GLY A 1 226 ? -17.572 -8.403 16.659 1.00 94.06 226 GLY A CA 1
ATOM 1813 C C . GLY A 1 226 ? -18.605 -7.292 16.450 1.00 94.06 226 GLY A C 1
ATOM 1814 O O . GLY A 1 226 ? -18.272 -6.145 16.142 1.00 94.06 226 GLY A O 1
ATOM 1815 N N . GLY A 1 227 ? -19.881 -7.641 16.610 1.00 93.75 227 GLY A N 1
ATOM 1816 C CA . GLY A 1 227 ? -21.016 -6.724 16.480 1.00 93.75 227 GLY A CA 1
ATOM 1817 C C . GLY A 1 227 ? -22.033 -7.171 15.435 1.00 93.75 227 GLY A C 1
ATOM 1818 O O . GLY A 1 227 ? -21.786 -8.074 14.636 1.00 93.75 227 GLY A O 1
ATOM 1819 N N . GLN A 1 228 ? -23.201 -6.523 15.427 1.00 92.75 228 GLN A N 1
ATOM 1820 C CA . GLN A 1 228 ? -24.326 -6.949 14.586 1.00 92.75 228 GLN A CA 1
ATOM 1821 C C . GLN A 1 228 ? -23.989 -6.926 13.089 1.00 92.75 228 GLN A C 1
ATOM 1823 O O . GLN A 1 228 ? -24.376 -7.840 12.366 1.00 92.75 228 GLN A O 1
ATOM 1828 N N . LEU A 1 229 ? -23.249 -5.911 12.621 1.00 93.50 229 LEU A N 1
ATOM 1829 C CA . LEU A 1 229 ? -22.823 -5.848 11.221 1.00 93.50 229 LEU A CA 1
ATOM 1830 C C . LEU A 1 229 ? -21.910 -7.027 10.857 1.00 93.50 229 LEU A C 1
ATOM 1832 O O . LEU A 1 229 ? -22.085 -7.613 9.795 1.00 93.50 229 LEU A O 1
ATOM 1836 N N . ALA A 1 230 ? -20.965 -7.388 11.728 1.00 93.25 230 ALA A N 1
ATOM 1837 C CA . ALA A 1 230 ? -20.052 -8.496 11.467 1.00 93.25 230 ALA A CA 1
ATOM 1838 C C . ALA A 1 230 ? -20.810 -9.829 11.355 1.00 93.25 230 ALA A C 1
ATOM 1840 O O . ALA A 1 230 ? -20.553 -10.601 10.435 1.00 93.25 230 ALA A O 1
ATOM 1841 N N . GLU A 1 231 ? -21.806 -10.064 12.215 1.00 92.31 231 GLU A N 1
ATOM 1842 C CA . GLU A 1 231 ? -22.664 -11.254 12.120 1.00 92.31 231 GLU A CA 1
ATOM 1843 C C . GLU A 1 231 ? -23.537 -11.258 10.858 1.00 92.31 231 GLU A C 1
ATOM 1845 O O . GLU A 1 231 ? -23.698 -12.298 10.222 1.00 92.31 231 GLU A O 1
ATOM 1850 N N . GLN A 1 232 ? -24.055 -10.096 10.443 1.00 92.31 232 GLN A N 1
ATOM 1851 C CA . GLN A 1 232 ? -24.821 -9.972 9.198 1.00 92.31 232 GLN A CA 1
ATOM 1852 C C . GLN A 1 232 ? -23.965 -10.275 7.965 1.00 92.31 232 GLN A C 1
ATOM 1854 O O . GLN A 1 232 ? -24.445 -10.915 7.036 1.00 92.31 232 GLN A O 1
ATOM 1859 N N . ILE A 1 233 ? -22.702 -9.848 7.945 1.00 93.31 233 ILE A N 1
ATOM 1860 C CA . ILE A 1 233 ? -21.816 -10.060 6.794 1.00 93.31 233 ILE A CA 1
ATOM 1861 C C . ILE A 1 233 ? -21.466 -11.540 6.603 1.00 93.31 233 ILE A C 1
ATOM 1863 O O . ILE A 1 233 ? -21.373 -11.986 5.463 1.00 93.31 233 ILE A O 1
ATOM 1867 N N . LYS A 1 234 ? -21.364 -12.331 7.679 1.00 90.19 234 LYS A N 1
ATOM 1868 C CA . LYS A 1 234 ? -21.073 -13.777 7.586 1.00 90.19 234 LYS A CA 1
ATOM 1869 C C . LYS A 1 234 ? -22.110 -14.567 6.783 1.00 90.19 234 LYS A C 1
ATOM 1871 O O . LYS A 1 234 ? -21.763 -15.586 6.196 1.00 90.19 234 LYS A O 1
ATOM 1876 N N . VAL A 1 235 ? -23.371 -14.129 6.777 1.00 91.69 235 VAL A N 1
ATOM 1877 C CA . VAL A 1 235 ? -24.475 -14.819 6.079 1.00 91.69 235 VAL A CA 1
ATOM 1878 C C . VAL A 1 235 ? -24.748 -14.261 4.679 1.00 91.69 235 VAL A C 1
ATOM 1880 O O . VAL A 1 235 ? -25.615 -14.761 3.966 1.00 91.69 235 VAL A O 1
ATOM 1883 N N . VAL A 1 236 ? -24.031 -13.210 4.284 1.00 91.94 236 VAL A N 1
ATOM 1884 C CA . VAL A 1 236 ? -24.184 -12.533 2.995 1.00 91.94 236 VAL A CA 1
ATOM 1885 C C . VAL A 1 236 ? -23.270 -13.195 1.948 1.00 91.94 236 VAL A C 1
ATOM 1887 O O . VAL A 1 236 ? -22.115 -13.484 2.271 1.00 91.94 236 VAL A O 1
ATOM 1890 N N . PRO A 1 237 ? -23.727 -13.403 0.693 1.00 92.69 237 PRO A N 1
ATOM 1891 C CA . PRO A 1 237 ? -22.886 -13.960 -0.370 1.00 92.69 237 PRO A CA 1
ATOM 1892 C C . PRO A 1 237 ? -21.615 -13.137 -0.594 1.00 92.69 237 PRO A C 1
ATOM 1894 O O . PRO A 1 237 ? -21.665 -11.903 -0.600 1.00 92.69 237 PRO A O 1
ATOM 1897 N N . VAL A 1 238 ? -20.480 -13.816 -0.780 1.00 89.81 238 VAL A N 1
ATOM 1898 C CA . VAL A 1 238 ? -19.139 -13.201 -0.846 1.00 89.81 238 VAL A CA 1
ATOM 1899 C C . VAL A 1 238 ? -19.072 -12.110 -1.917 1.00 89.81 238 VAL A C 1
ATOM 1901 O O . VAL A 1 238 ? -18.456 -11.068 -1.705 1.00 89.81 238 VAL A O 1
ATOM 1904 N N . GLU A 1 239 ? -19.790 -12.293 -3.023 1.00 91.56 239 GLU A N 1
ATOM 1905 C CA . GLU A 1 239 ? -19.810 -11.396 -4.179 1.00 91.56 239 GLU A CA 1
ATOM 1906 C C . GLU A 1 239 ? -20.393 -10.010 -3.857 1.00 91.56 239 GLU A C 1
ATOM 1908 O O . GLU A 1 239 ? -20.090 -9.035 -4.544 1.00 91.56 239 GLU A O 1
ATOM 1913 N N . VAL A 1 240 ? -21.227 -9.898 -2.816 1.00 92.94 240 VAL A N 1
ATOM 1914 C CA . VAL A 1 240 ? -21.905 -8.644 -2.436 1.00 92.94 240 VAL A CA 1
ATOM 1915 C C . VAL A 1 240 ? -21.427 -8.065 -1.102 1.00 92.94 240 VAL A C 1
ATOM 1917 O O . VAL A 1 240 ? -21.788 -6.929 -0.773 1.00 92.94 240 VAL A O 1
ATOM 1920 N N . GLN A 1 241 ? -20.592 -8.788 -0.344 1.00 90.75 241 GLN A N 1
ATOM 1921 C CA . GLN A 1 241 ? -20.076 -8.318 0.950 1.00 90.75 241 GLN A CA 1
ATOM 1922 C C . GLN A 1 241 ? -19.347 -6.975 0.814 1.00 90.75 241 GLN A C 1
ATOM 1924 O O . GLN A 1 241 ? -19.615 -6.048 1.581 1.00 90.75 241 GLN A O 1
ATOM 1929 N N . ASP A 1 242 ? -18.498 -6.829 -0.205 1.00 89.25 242 ASP A N 1
ATOM 1930 C CA . ASP A 1 242 ? -17.717 -5.612 -0.457 1.00 89.25 242 ASP A CA 1
ATOM 1931 C C . ASP A 1 242 ? -18.598 -4.388 -0.688 1.00 89.25 242 ASP A C 1
ATOM 1933 O O . ASP A 1 242 ? -18.344 -3.317 -0.130 1.00 89.25 242 ASP A O 1
ATOM 1937 N N . ALA A 1 243 ? -19.663 -4.548 -1.475 1.00 89.44 243 ALA A N 1
ATOM 1938 C CA . ALA A 1 243 ? -20.600 -3.471 -1.761 1.00 89.44 243 ALA A CA 1
ATOM 1939 C C . ALA A 1 243 ? -21.331 -3.017 -0.487 1.00 89.44 243 ALA A C 1
ATOM 1941 O O . ALA A 1 243 ? -21.431 -1.815 -0.225 1.00 89.44 243 ALA A O 1
ATOM 1942 N N . ILE A 1 244 ? -21.783 -3.966 0.340 1.00 91.62 244 ILE A N 1
ATOM 1943 C CA . ILE A 1 244 ? -22.488 -3.679 1.597 1.00 91.62 244 ILE A CA 1
ATOM 1944 C C . ILE A 1 244 ? -21.555 -2.996 2.600 1.00 91.62 244 ILE A C 1
ATOM 1946 O O . ILE A 1 244 ? -21.911 -1.961 3.170 1.00 91.62 244 ILE A O 1
ATOM 1950 N N . LEU A 1 245 ? -20.349 -3.530 2.786 1.00 92.31 245 LEU A N 1
ATOM 1951 C CA . LEU A 1 245 ? -19.334 -2.980 3.684 1.00 92.31 245 LEU A CA 1
ATOM 1952 C C . LEU A 1 245 ? -18.904 -1.570 3.265 1.00 92.31 245 LEU A C 1
ATOM 1954 O O . LEU A 1 245 ? -18.797 -0.678 4.108 1.00 92.31 245 LEU A O 1
ATOM 1958 N N . LYS A 1 246 ? -18.717 -1.334 1.962 1.00 88.38 246 LYS A N 1
ATOM 1959 C CA . LYS A 1 246 ? -18.391 -0.009 1.419 1.00 88.38 246 LYS A CA 1
ATOM 1960 C C . LYS A 1 246 ? -19.518 0.998 1.636 1.00 88.38 246 LYS A C 1
ATOM 1962 O O . LYS A 1 246 ? -19.237 2.146 1.976 1.00 88.38 246 LYS A O 1
ATOM 1967 N N . ALA A 1 247 ? -20.772 0.577 1.478 1.00 87.44 247 ALA A N 1
ATOM 1968 C CA . ALA A 1 247 ? -21.930 1.436 1.699 1.00 87.44 247 ALA A CA 1
ATOM 1969 C C . ALA A 1 247 ? -22.136 1.774 3.185 1.00 87.44 247 ALA A C 1
ATOM 1971 O O . ALA A 1 247 ? -22.441 2.924 3.506 1.00 87.44 247 ALA A O 1
ATOM 1972 N N . ARG A 1 248 ? -21.957 0.793 4.083 1.00 88.06 248 ARG A N 1
ATOM 1973 C CA . ARG A 1 248 ? -22.214 0.929 5.528 1.00 88.06 248 ARG A CA 1
ATOM 1974 C C . ARG A 1 248 ? -21.077 1.596 6.295 1.00 88.06 248 ARG A C 1
ATOM 1976 O O . ARG A 1 248 ? -21.350 2.343 7.224 1.00 88.06 248 ARG A O 1
ATOM 1983 N N . ILE A 1 249 ? -19.824 1.352 5.920 1.00 88.75 249 ILE A N 1
ATOM 1984 C CA . ILE A 1 249 ? -18.650 1.831 6.661 1.00 88.75 249 ILE A CA 1
ATOM 1985 C C . ILE A 1 249 ? -18.006 2.963 5.873 1.00 88.75 249 ILE A C 1
ATOM 1987 O O . ILE A 1 249 ? -17.065 2.741 5.116 1.00 88.75 249 ILE A O 1
ATOM 1991 N N . GLN A 1 250 ? -18.531 4.177 6.018 1.00 79.25 250 GLN A N 1
ATOM 1992 C CA . GLN A 1 250 ? -17.949 5.385 5.410 1.00 79.25 250 GLN A CA 1
ATOM 1993 C C . GLN A 1 250 ? -17.096 6.179 6.402 1.00 79.25 250 GLN A C 1
ATOM 1995 O O . GLN A 1 250 ? -16.153 6.855 6.004 1.00 79.25 250 GLN A O 1
ATOM 2000 N N . ALA A 1 251 ? -17.409 6.066 7.692 1.00 73.75 251 ALA A N 1
ATOM 2001 C CA . ALA A 1 251 ? -16.701 6.729 8.771 1.00 73.75 251 ALA A CA 1
ATOM 2002 C C . ALA A 1 251 ? -16.455 5.747 9.919 1.00 73.75 251 ALA A C 1
ATOM 2004 O O . ALA A 1 251 ? -17.234 4.820 10.135 1.00 73.75 251 ALA A O 1
ATOM 2005 N N . VAL A 1 252 ? -15.361 5.964 10.646 1.00 85.38 252 VAL A N 1
ATOM 2006 C CA . VAL A 1 252 ? -14.930 5.137 11.776 1.00 85.38 252 VAL A CA 1
ATOM 2007 C C . VAL A 1 252 ? -14.613 6.063 12.942 1.00 85.38 252 VAL A C 1
ATOM 2009 O O . VAL A 1 252 ? -13.649 6.827 12.884 1.00 85.38 252 VAL A O 1
ATOM 2012 N N . HIS A 1 253 ? -15.440 6.007 13.984 1.00 82.38 253 HIS A N 1
ATOM 2013 C CA . HIS A 1 253 ? -15.292 6.819 15.189 1.00 82.38 253 HIS A CA 1
ATOM 2014 C C . HIS A 1 253 ? -14.963 5.921 16.376 1.00 82.38 253 HIS A C 1
ATOM 2016 O O . HIS A 1 253 ? -15.704 4.984 16.666 1.00 82.38 253 HIS A O 1
ATOM 2022 N N . ASP A 1 254 ? -13.874 6.218 17.075 1.00 84.12 254 ASP A N 1
ATOM 2023 C CA . ASP A 1 254 ? -13.57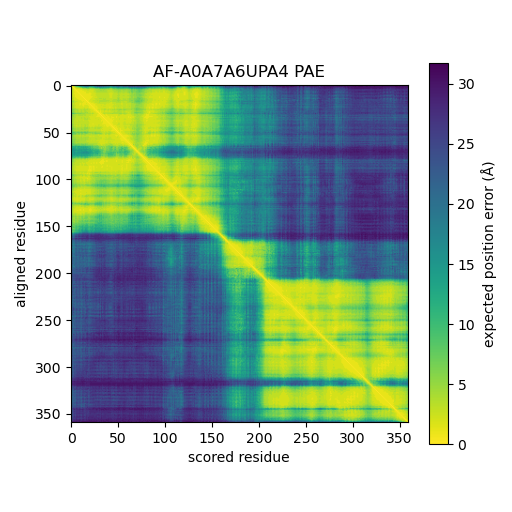1 5.565 18.345 1.00 84.12 254 ASP A CA 1
ATOM 2024 C C . ASP A 1 254 ? -14.506 6.110 19.433 1.00 84.12 254 ASP A C 1
ATOM 2026 O O . ASP A 1 254 ? -14.670 7.325 19.564 1.00 84.12 254 ASP A O 1
ATOM 2030 N N . VAL A 1 255 ? -15.144 5.216 20.185 1.00 86.50 255 VAL A N 1
ATOM 2031 C CA . VAL A 1 255 ? -16.040 5.559 21.301 1.00 86.50 255 VAL A CA 1
ATOM 2032 C C . VAL A 1 255 ? -15.550 4.972 22.633 1.00 86.50 255 VAL A C 1
ATOM 2034 O O . VAL A 1 255 ? -16.336 4.772 23.559 1.00 86.50 255 VAL A O 1
ATOM 2037 N N . GLY A 1 256 ? -14.253 4.675 22.734 1.00 85.31 256 GLY A N 1
ATOM 2038 C CA . GLY A 1 256 ? -13.576 4.183 23.934 1.00 85.31 256 GLY A CA 1
ATOM 2039 C C . GLY A 1 256 ? -13.583 2.661 24.028 1.00 85.31 256 GLY A C 1
ATOM 2040 O O . GLY A 1 256 ? -12.543 2.027 23.911 1.00 85.31 256 GLY A O 1
ATOM 2041 N N . THR A 1 257 ? -14.758 2.054 24.198 1.00 89.19 257 THR A N 1
ATOM 2042 C CA . THR A 1 257 ? -14.898 0.584 24.322 1.00 89.19 257 THR A CA 1
ATOM 2043 C C . THR A 1 257 ? -14.912 -0.151 22.983 1.00 89.19 257 THR A C 1
ATOM 2045 O O . THR A 1 257 ? -14.762 -1.370 22.943 1.00 89.19 257 THR A O 1
ATOM 2048 N N . GLY A 1 258 ? -15.109 0.577 21.885 1.00 91.06 258 GLY A N 1
ATOM 2049 C CA . GLY A 1 258 ? -15.227 0.027 20.541 1.00 91.06 258 GLY A CA 1
ATOM 2050 C C . GLY A 1 258 ? -15.374 1.130 19.500 1.00 91.06 258 GLY A C 1
ATOM 2051 O O . GLY A 1 258 ? -14.929 2.260 19.704 1.00 91.06 258 GLY A O 1
ATOM 2052 N N . ILE A 1 259 ? -16.015 0.801 18.384 1.00 92.25 259 ILE A N 1
ATOM 2053 C CA . ILE A 1 259 ? -16.031 1.618 17.174 1.00 92.25 259 ILE A CA 1
ATOM 2054 C C . ILE A 1 259 ? -17.471 1.873 16.723 1.00 92.25 259 ILE A C 1
ATOM 2056 O O . ILE A 1 259 ? -18.288 0.960 16.620 1.00 92.25 259 ILE A O 1
ATOM 2060 N N . CYS A 1 260 ? -17.776 3.130 16.414 1.00 90.25 260 CYS A N 1
ATOM 2061 C CA . CYS A 1 260 ? -19.029 3.557 15.808 1.00 90.25 260 CYS A CA 1
ATOM 2062 C C . CYS A 1 260 ? -18.842 3.804 14.305 1.00 90.25 260 CYS A C 1
ATOM 2064 O O . CYS A 1 260 ? -18.003 4.613 13.895 1.00 90.25 260 CYS A O 1
ATOM 2066 N N . ILE A 1 261 ? -19.665 3.137 13.495 1.00 91.12 261 ILE A N 1
ATOM 2067 C CA . ILE A 1 261 ? -19.690 3.264 12.027 1.00 91.12 261 ILE A CA 1
ATOM 2068 C C . ILE A 1 261 ? -20.874 4.097 11.515 1.00 91.12 261 ILE A C 1
ATOM 2070 O O . ILE A 1 261 ? -21.143 4.139 10.317 1.00 91.12 261 ILE A O 1
ATOM 2074 N N . HIS A 1 262 ? -21.601 4.757 12.420 1.00 86.88 262 HIS A N 1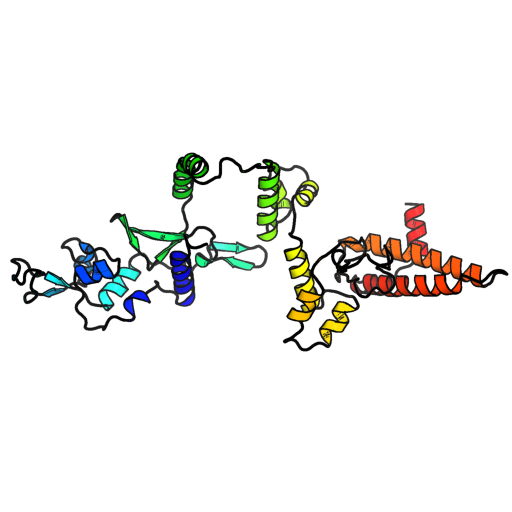
ATOM 2075 C CA . HIS A 1 262 ? -22.752 5.580 12.070 1.00 86.88 262 HIS A CA 1
ATOM 2076 C C . HIS A 1 262 ? -22.355 6.737 11.142 1.00 86.88 262 HIS A C 1
ATOM 2078 O O . HIS A 1 262 ? -21.364 7.438 11.379 1.00 86.88 262 HIS A O 1
ATOM 2084 N N . ASN A 1 263 ? -23.157 6.968 10.102 1.00 83.56 263 ASN A N 1
ATOM 2085 C CA . ASN A 1 263 ? -22.935 8.061 9.165 1.00 83.56 263 ASN A CA 1
ATOM 2086 C C . ASN A 1 263 ? -23.566 9.366 9.671 1.00 83.56 263 ASN A C 1
ATOM 2088 O O . ASN A 1 263 ? -24.682 9.729 9.298 1.00 83.56 263 ASN A O 1
ATOM 2092 N N . PHE A 1 264 ? -22.805 10.098 10.485 1.00 79.62 264 PHE A N 1
ATOM 2093 C CA . PHE A 1 264 ? -23.217 11.393 11.033 1.00 79.62 264 PHE A CA 1
ATOM 2094 C C . PHE A 1 264 ? -23.442 12.483 9.974 1.00 79.62 264 PHE A C 1
ATOM 2096 O O . PHE A 1 264 ? -24.091 13.483 10.268 1.00 79.62 264 PHE A O 1
ATOM 2103 N N . SER A 1 265 ? -22.936 12.312 8.748 1.00 75.12 265 SER A N 1
ATOM 2104 C CA . SER A 1 265 ? -23.193 13.249 7.647 1.00 75.12 265 SER A CA 1
ATOM 2105 C C . SER A 1 265 ? -24.603 13.115 7.073 1.00 75.12 265 SER A C 1
ATOM 2107 O O . SER A 1 265 ? -25.082 14.047 6.435 1.00 75.12 265 SER A O 1
ATOM 2109 N N . GLN A 1 266 ? -25.264 11.973 7.279 1.00 75.81 266 GLN A N 1
ATOM 2110 C CA . GLN A 1 266 ? -26.634 11.748 6.815 1.00 75.81 266 GLN A CA 1
ATOM 2111 C C . GLN A 1 266 ? -27.657 12.078 7.898 1.00 75.81 266 GLN A C 1
ATOM 2113 O O . GLN A 1 266 ? -28.650 12.747 7.622 1.00 75.81 266 GLN A O 1
ATOM 2118 N N . THR A 1 267 ? -27.421 11.614 9.126 1.00 82.00 267 THR A N 1
ATOM 2119 C CA . THR A 1 267 ? -28.357 11.786 10.242 1.00 82.00 267 THR A CA 1
ATOM 2120 C C . THR A 1 267 ? -27.619 11.896 11.574 1.00 82.00 267 THR A C 1
ATOM 2122 O O . THR A 1 267 ? -26.583 11.256 11.742 1.00 82.00 267 THR A O 1
ATOM 2125 N N . PRO A 1 268 ? -28.148 12.643 12.559 1.00 85.44 268 PRO A N 1
ATOM 2126 C CA . PRO A 1 268 ? -27.660 12.561 13.931 1.00 85.44 268 PRO A CA 1
ATOM 2127 C C . PRO A 1 268 ? -27.969 11.186 14.548 1.00 85.44 268 PRO A C 1
ATOM 2129 O O . PRO A 1 268 ? -28.953 10.535 14.201 1.00 85.44 268 PRO A O 1
ATOM 2132 N N . CYS A 1 269 ? -27.148 10.757 15.511 1.00 84.50 269 CYS A N 1
ATOM 2133 C CA . CYS A 1 269 ? -27.335 9.472 16.184 1.00 84.50 269 CYS A CA 1
ATOM 2134 C C . CYS A 1 269 ? -28.422 9.550 17.267 1.00 84.50 269 CYS A C 1
ATOM 2136 O O . CYS A 1 269 ? -28.268 10.249 18.268 1.00 84.50 269 CYS A O 1
ATOM 2138 N N . GLU A 1 270 ? -29.468 8.738 17.122 1.00 83.19 270 GLU A N 1
ATOM 2139 C CA . GLU A 1 270 ? -30.585 8.630 18.076 1.00 83.19 270 GLU A CA 1
ATOM 2140 C C . GLU A 1 270 ? -30.170 8.069 19.447 1.00 83.19 270 GLU A C 1
ATOM 2142 O O . GLU A 1 270 ? -30.877 8.242 20.438 1.00 83.19 270 GLU A O 1
ATOM 2147 N N . ARG A 1 271 ? -29.026 7.374 19.519 1.00 79.38 271 ARG A N 1
ATOM 2148 C CA . ARG A 1 271 ? -28.570 6.664 20.725 1.00 79.38 271 ARG A CA 1
ATOM 2149 C C . ARG A 1 271 ? -27.543 7.416 21.561 1.00 79.38 271 ARG A C 1
ATOM 2151 O O . ARG A 1 271 ? -27.168 6.889 22.596 1.00 79.38 271 ARG A O 1
ATOM 2158 N N . HIS A 1 272 ? -27.061 8.575 21.109 1.00 69.31 272 HIS A N 1
ATOM 2159 C CA . HIS A 1 272 ? -26.101 9.471 21.776 1.00 69.31 272 HIS A CA 1
ATOM 2160 C C . HIS A 1 272 ? -25.336 8.873 22.989 1.00 69.31 272 HIS A C 1
ATOM 2162 O O . HIS A 1 272 ? -25.812 8.907 24.123 1.00 69.31 272 HIS A O 1
ATOM 2168 N N . LEU A 1 273 ? -24.138 8.319 22.743 1.00 72.69 273 LEU A N 1
ATOM 2169 C CA . LEU A 1 273 ? -23.250 7.677 23.739 1.00 72.69 273 LEU A CA 1
ATOM 2170 C C . LEU A 1 273 ? -23.759 6.360 24.366 1.00 72.69 273 LEU A C 1
ATOM 2172 O O . LEU A 1 273 ? -23.123 5.814 25.265 1.00 72.69 273 LEU A O 1
ATOM 2176 N N . GLN A 1 274 ? -24.852 5.780 23.866 1.00 85.31 274 GLN A N 1
ATOM 2177 C CA . GLN A 1 274 ? -25.344 4.452 24.268 1.00 85.31 274 GLN A CA 1
ATOM 2178 C C . GLN A 1 274 ? -24.944 3.357 23.262 1.00 85.31 274 GLN A C 1
ATOM 2180 O O . GLN A 1 274 ? -25.719 2.441 22.988 1.00 85.31 274 GLN A O 1
ATOM 2185 N N . CYS A 1 275 ? -23.741 3.447 22.683 1.00 89.06 275 CYS A N 1
ATOM 2186 C CA . CYS A 1 275 ? -23.283 2.536 21.627 1.00 89.06 275 CYS A CA 1
ATOM 2187 C C . CYS A 1 275 ? -23.249 1.068 22.084 1.00 89.06 275 CYS A C 1
ATOM 2189 O O . CYS A 1 275 ? -23.679 0.188 21.344 1.00 89.06 275 CYS A O 1
ATOM 2191 N N . SER A 1 276 ? -22.827 0.813 23.326 1.00 89.44 276 SER A N 1
ATOM 2192 C CA . SER A 1 276 ? -22.781 -0.532 23.911 1.00 89.44 276 SER A CA 1
ATOM 2193 C C . SER A 1 276 ? -24.159 -1.117 24.237 1.00 89.44 276 SER A C 1
ATOM 2195 O O . SER A 1 276 ? -24.258 -2.298 24.538 1.00 89.44 276 SER A O 1
ATOM 2197 N N . ALA A 1 277 ? -25.245 -0.341 24.166 1.00 91.38 277 ALA A N 1
ATOM 2198 C CA . ALA A 1 277 ? -26.599 -0.837 24.402 1.00 91.38 277 ALA A CA 1
ATOM 2199 C C . ALA A 1 277 ? -27.204 -1.427 23.114 1.00 91.38 277 ALA A C 1
ATOM 2201 O O . ALA A 1 277 ? -28.189 -0.902 22.589 1.00 91.38 277 ALA A O 1
ATOM 2202 N N . ASP A 1 278 ? -26.602 -2.501 22.591 1.00 88.81 278 ASP A N 1
ATOM 2203 C CA . ASP A 1 278 ? -27.095 -3.274 21.437 1.00 88.81 278 ASP A CA 1
ATOM 2204 C C . ASP A 1 278 ? -27.311 -2.429 20.159 1.00 88.81 278 ASP A C 1
ATOM 2206 O O . ASP A 1 278 ? -28.374 -2.450 19.526 1.00 88.81 278 ASP A O 1
ATOM 2210 N N . CYS A 1 279 ? -26.343 -1.565 19.827 1.00 91.94 279 CYS A N 1
ATOM 2211 C CA . CYS A 1 279 ? -26.403 -0.685 18.655 1.00 91.94 279 CYS A CA 1
ATOM 2212 C C . CYS A 1 279 ? -26.000 -1.406 17.366 1.00 91.94 279 CYS A C 1
ATOM 2214 O O . CYS A 1 279 ? -24.945 -2.027 17.293 1.00 91.94 279 CYS A O 1
ATOM 2216 N N . LYS A 1 280 ? -26.810 -1.234 16.313 1.00 91.81 280 LYS A N 1
ATOM 2217 C CA . LYS A 1 280 ? -26.558 -1.788 14.972 1.00 91.81 280 LYS A CA 1
ATOM 2218 C C . LYS A 1 280 ? -25.294 -1.236 14.299 1.00 91.81 280 LYS A C 1
ATOM 2220 O O . LYS A 1 280 ? -24.707 -1.910 13.460 1.00 91.81 280 LYS A O 1
ATOM 2225 N N . ASP A 1 281 ? -24.897 -0.020 14.677 1.00 91.25 281 ASP A N 1
ATOM 2226 C CA . ASP A 1 281 ? -23.754 0.707 14.114 1.00 91.25 281 ASP A CA 1
ATOM 2227 C C . ASP A 1 281 ? -22.528 0.650 15.046 1.00 91.25 281 ASP A C 1
ATOM 2229 O O . ASP A 1 281 ? -21.570 1.402 14.863 1.00 91.25 281 ASP A O 1
ATOM 2233 N N . TYR A 1 282 ? -22.564 -0.200 16.078 1.00 93.88 282 TYR A N 1
ATOM 2234 C CA . TYR A 1 282 ? -21.455 -0.407 17.002 1.00 93.88 282 TYR A CA 1
ATOM 2235 C C . TYR A 1 282 ? -20.784 -1.753 16.742 1.00 93.88 282 TYR A C 1
ATOM 2237 O O . TYR A 1 282 ? -21.440 -2.796 16.686 1.00 93.88 282 TYR A O 1
ATOM 2245 N N . VAL A 1 283 ? -19.467 -1.712 16.586 1.00 95.12 283 VAL A N 1
ATOM 2246 C CA . VAL A 1 283 ? -18.606 -2.871 16.341 1.00 95.12 283 VAL A CA 1
ATOM 2247 C C . VAL A 1 283 ? -17.367 -2.784 17.228 1.00 95.12 283 VAL A C 1
ATOM 2249 O O . VAL A 1 283 ? -17.042 -1.716 17.749 1.00 95.12 283 VAL A O 1
ATOM 2252 N N . TRP A 1 284 ? -16.661 -3.890 17.422 1.00 95.31 284 TRP A N 1
ATOM 2253 C CA . TRP A 1 284 ? -15.422 -3.912 18.205 1.00 95.31 284 TRP A CA 1
ATOM 2254 C C . TRP A 1 284 ? -14.404 -4.870 17.605 1.00 95.31 284 TRP A C 1
ATOM 2256 O O . TRP A 1 284 ? -14.774 -5.879 17.013 1.00 95.31 284 TRP A O 1
ATOM 2266 N N . ALA A 1 285 ? -13.123 -4.551 17.760 1.00 93.69 285 ALA A N 1
ATOM 2267 C CA . ALA A 1 285 ? -12.053 -5.482 17.433 1.00 93.69 285 ALA A CA 1
ATOM 2268 C C . ALA A 1 285 ? -11.981 -6.573 18.512 1.00 93.69 285 ALA A C 1
ATOM 2270 O O . ALA A 1 285 ? -12.094 -6.277 19.705 1.00 93.69 285 ALA A O 1
ATOM 2271 N N . LYS A 1 286 ? -11.824 -7.826 18.087 1.00 93.50 286 LYS A N 1
ATOM 2272 C CA . LYS A 1 286 ? -11.535 -8.953 18.979 1.00 93.50 286 LYS A CA 1
ATOM 2273 C C . LYS A 1 286 ? -10.066 -8.916 19.386 1.00 93.50 286 LYS A C 1
ATOM 2275 O O . LYS A 1 286 ? -9.238 -8.428 18.620 1.00 93.50 286 LYS A O 1
ATOM 2280 N N . ASP A 1 287 ? -9.762 -9.432 20.572 1.00 91.25 287 ASP A N 1
ATOM 2281 C CA . ASP A 1 287 ? -8.413 -9.433 21.154 1.00 91.25 287 ASP A CA 1
ATOM 2282 C C . ASP A 1 287 ? -7.735 -8.042 21.256 1.00 91.25 287 ASP A C 1
ATOM 2284 O O . ASP A 1 287 ? -6.512 -7.902 21.261 1.00 91.25 287 ASP A O 1
ATOM 2288 N N . ASP A 1 288 ? -8.531 -6.976 21.371 1.00 88.50 288 ASP A N 1
ATOM 2289 C CA . ASP A 1 288 ? -8.039 -5.620 21.594 1.00 88.50 288 ASP A CA 1
ATOM 2290 C C . ASP A 1 288 ? -7.727 -5.346 23.073 1.00 88.50 288 ASP A C 1
ATOM 2292 O O . ASP A 1 288 ? -8.555 -4.844 23.846 1.00 88.50 288 ASP A O 1
ATOM 2296 N N . LYS A 1 289 ? -6.474 -5.608 23.455 1.00 87.12 289 LYS A N 1
ATOM 2297 C CA . LYS A 1 289 ? -5.967 -5.317 24.805 1.00 87.12 289 LYS A CA 1
ATOM 2298 C C . LYS A 1 289 ? -5.930 -3.826 25.137 1.00 87.12 289 LYS A C 1
ATOM 2300 O O . LYS A 1 289 ? -5.979 -3.479 26.313 1.00 87.12 289 LYS A O 1
ATOM 2305 N N . GLY A 1 290 ? -5.872 -2.941 24.139 1.00 84.62 290 GLY A N 1
ATOM 2306 C CA . GLY A 1 290 ? -5.788 -1.495 24.357 1.00 84.62 290 GLY A CA 1
ATOM 2307 C C . GLY A 1 290 ? -7.068 -0.891 24.935 1.00 84.62 290 GLY A C 1
ATOM 2308 O O . GLY A 1 290 ? -7.006 0.137 25.608 1.00 84.62 290 GLY A O 1
ATOM 2309 N N . ARG A 1 291 ? -8.220 -1.532 24.705 1.00 88.25 291 ARG A N 1
ATOM 2310 C CA . ARG A 1 291 ? -9.536 -1.084 25.199 1.00 88.25 291 ARG A CA 1
ATOM 2311 C C . ARG A 1 291 ? -10.036 -1.872 26.412 1.00 88.25 291 ARG A C 1
ATOM 2313 O O . ARG A 1 291 ? -11.088 -1.537 26.957 1.00 88.25 291 ARG A O 1
ATOM 2320 N N . LEU A 1 292 ? -9.295 -2.892 26.851 1.00 90.25 292 LEU A N 1
ATOM 2321 C CA . LEU A 1 292 ? -9.752 -3.850 27.859 1.00 90.25 292 LEU A CA 1
ATOM 2322 C C . LEU A 1 292 ? -10.092 -3.195 29.205 1.00 90.25 292 LEU A C 1
ATOM 2324 O O . LEU A 1 292 ? -11.129 -3.500 29.793 1.00 90.25 292 LEU A O 1
ATOM 2328 N N . ASP A 1 293 ? -9.255 -2.275 29.682 1.00 88.81 293 ASP A N 1
ATOM 2329 C CA . ASP A 1 293 ? -9.481 -1.613 30.972 1.00 88.81 293 ASP A CA 1
ATOM 2330 C C . ASP A 1 293 ? -10.736 -0.734 30.945 1.00 88.81 293 ASP A C 1
ATOM 2332 O O . ASP A 1 293 ? -11.537 -0.755 31.880 1.00 88.81 293 ASP A O 1
ATOM 2336 N N . GLU A 1 294 ? -10.968 -0.024 29.838 1.00 90.06 294 GLU A N 1
ATOM 2337 C CA . GLU A 1 294 ? -12.185 0.768 29.653 1.00 90.06 294 GLU A CA 1
ATOM 2338 C C . GLU A 1 294 ? -13.429 -0.127 29.574 1.00 90.06 294 GLU A C 1
ATOM 2340 O O . GLU A 1 294 ? -14.465 0.199 30.154 1.00 90.06 294 GLU A O 1
ATOM 2345 N N . GLN A 1 295 ? -13.337 -1.277 28.900 1.00 93.62 295 GLN A N 1
ATOM 2346 C CA . GLN A 1 295 ? -14.427 -2.254 28.826 1.00 93.62 295 GLN A CA 1
ATOM 2347 C C . GLN A 1 295 ? -14.779 -2.811 30.211 1.00 93.62 295 GLN A C 1
ATOM 2349 O O . GLN A 1 295 ? -15.957 -2.818 30.575 1.00 93.62 295 GLN A O 1
ATOM 2354 N N . LYS A 1 296 ? -13.775 -3.199 31.011 1.00 93.38 296 LYS A N 1
ATOM 2355 C CA . LYS A 1 296 ? -13.956 -3.634 32.408 1.00 93.38 296 LYS A CA 1
ATOM 2356 C C . LYS A 1 296 ? -14.609 -2.543 33.253 1.00 93.38 296 LYS A C 1
ATOM 2358 O O . LYS A 1 296 ? -15.602 -2.807 33.932 1.00 93.38 296 LYS A O 1
ATOM 2363 N N . ARG A 1 297 ? -14.124 -1.301 33.143 1.00 92.88 297 ARG A N 1
ATOM 2364 C CA . ARG A 1 297 ? -14.688 -0.144 33.852 1.00 92.88 297 ARG A CA 1
ATOM 2365 C C . ARG A 1 297 ? -16.157 0.077 33.512 1.00 92.88 297 ARG A C 1
ATOM 2367 O O . ARG A 1 297 ? -16.993 0.177 34.410 1.00 92.88 297 ARG A O 1
ATOM 2374 N N . GLN A 1 298 ? -16.492 0.136 32.223 1.00 92.81 298 GLN A N 1
ATOM 2375 C CA . GLN A 1 298 ? -17.874 0.329 31.777 1.00 92.81 298 GLN A CA 1
ATOM 2376 C C . GLN A 1 298 ? -18.771 -0.837 32.193 1.00 92.81 298 GLN A C 1
ATOM 2378 O O . GLN A 1 298 ? -19.918 -0.603 32.583 1.00 92.81 298 GLN A O 1
ATOM 2383 N N . TYR A 1 299 ? -18.266 -2.074 32.154 1.00 94.94 299 TYR A N 1
ATOM 2384 C CA . TYR A 1 299 ? -19.008 -3.248 32.610 1.00 94.94 299 TYR A CA 1
ATOM 2385 C C . TYR A 1 299 ? -19.337 -3.138 34.098 1.00 94.94 299 TYR A C 1
ATOM 2387 O O . TYR A 1 299 ? -20.503 -3.252 34.472 1.00 94.94 299 TYR A O 1
ATOM 2395 N N . ALA A 1 300 ? -18.342 -2.841 34.936 1.00 94.31 300 ALA A N 1
ATOM 2396 C CA . ALA A 1 300 ? -18.523 -2.758 36.380 1.00 94.31 300 ALA A CA 1
ATOM 2397 C C . ALA A 1 300 ? -19.491 -1.636 36.787 1.00 94.31 300 ALA A C 1
ATOM 2399 O O . ALA A 1 300 ? -20.426 -1.866 37.559 1.00 94.31 300 ALA A O 1
ATOM 2400 N N . LEU A 1 301 ? -19.355 -0.449 36.187 1.00 92.81 301 LEU A N 1
ATOM 2401 C CA . LEU A 1 301 ? -20.286 0.664 36.406 1.00 92.81 301 LEU A CA 1
ATOM 2402 C C . LEU A 1 301 ? -21.717 0.316 35.969 1.00 92.81 301 LEU A C 1
ATOM 2404 O O . LEU A 1 301 ? -22.680 0.654 36.662 1.00 92.81 301 LEU A O 1
ATOM 2408 N N . THR A 1 302 ? -21.869 -0.382 34.841 1.00 93.81 302 THR A N 1
ATOM 2409 C CA . THR A 1 302 ? -23.181 -0.817 34.337 1.00 93.81 302 THR A CA 1
ATOM 2410 C C . THR A 1 302 ? -23.797 -1.890 35.241 1.00 93.81 302 THR A C 1
ATOM 2412 O O . THR A 1 302 ? -24.996 -1.840 35.520 1.00 93.81 302 THR A O 1
ATOM 2415 N N . ALA A 1 303 ? -22.997 -2.828 35.756 1.00 94.56 303 ALA A N 1
ATOM 2416 C CA . ALA A 1 303 ? -23.449 -3.869 36.678 1.00 94.56 303 ALA A CA 1
ATOM 2417 C C . ALA A 1 303 ? -23.953 -3.262 37.996 1.00 94.56 303 ALA A C 1
ATOM 2419 O O . ALA A 1 303 ? -25.045 -3.600 38.462 1.00 94.56 303 ALA A O 1
ATOM 2420 N N . LEU A 1 304 ? -23.221 -2.286 38.543 1.00 92.81 304 LEU A N 1
ATOM 2421 C CA . LEU A 1 304 ? -23.648 -1.528 39.718 1.00 92.81 304 LEU A CA 1
ATOM 2422 C C . LEU A 1 304 ? -24.952 -0.756 39.456 1.00 92.81 304 LEU A C 1
ATOM 2424 O O . LEU A 1 304 ? -25.864 -0.774 40.287 1.00 92.81 304 LEU A O 1
ATOM 2428 N N . ALA A 1 305 ? -25.063 -0.092 38.301 1.00 90.94 305 ALA A N 1
ATOM 2429 C CA . ALA A 1 305 ? -26.273 0.632 37.913 1.00 90.94 305 ALA A CA 1
ATOM 2430 C C . ALA A 1 305 ? -27.487 -0.304 37.786 1.00 90.94 305 ALA A C 1
ATOM 2432 O O . ALA A 1 305 ? -28.574 0.036 38.258 1.00 90.94 305 ALA A O 1
ATOM 2433 N N . ARG A 1 306 ? -27.296 -1.502 37.218 1.00 93.31 306 ARG A N 1
ATOM 2434 C CA . ARG A 1 306 ? -28.327 -2.543 37.137 1.00 93.31 306 ARG A CA 1
ATOM 2435 C C . ARG A 1 306 ? -28.781 -2.996 38.527 1.00 93.31 306 ARG A C 1
ATOM 2437 O O . ARG A 1 306 ? -29.979 -2.991 38.787 1.00 93.31 306 ARG A O 1
ATOM 2444 N N . LYS A 1 307 ? -27.847 -3.326 39.430 1.00 90.50 307 LYS A N 1
ATOM 2445 C CA . LYS A 1 307 ? -28.150 -3.763 40.809 1.00 90.50 307 LYS A CA 1
ATOM 2446 C C . LYS A 1 307 ? -28.962 -2.711 41.572 1.00 90.50 307 LYS A C 1
ATOM 2448 O O . LYS A 1 307 ? -29.940 -3.040 42.237 1.00 90.50 307 LYS A O 1
ATOM 2453 N N . LYS A 1 308 ? -28.610 -1.429 41.425 1.00 87.94 308 LYS A N 1
ATOM 2454 C CA . LYS A 1 308 ? -29.384 -0.315 42.004 1.00 87.94 308 LYS A CA 1
ATOM 2455 C C . LYS A 1 308 ? -30.788 -0.204 41.401 1.00 87.94 308 LYS A C 1
ATOM 2457 O O . LYS A 1 308 ? -31.745 0.045 42.128 1.00 87.94 308 LYS A O 1
ATOM 2462 N N . ALA A 1 309 ? -30.927 -0.390 40.087 1.00 87.31 309 ALA A N 1
ATOM 2463 C CA . ALA A 1 309 ? -32.232 -0.372 39.424 1.00 87.31 309 ALA A CA 1
ATOM 2464 C C . ALA A 1 309 ? -33.135 -1.534 39.880 1.00 87.31 309 ALA A C 1
ATOM 2466 O O . ALA A 1 309 ? -34.339 -1.334 40.032 1.00 87.31 309 ALA A O 1
ATOM 2467 N N . GLU A 1 310 ? -32.552 -2.705 40.142 1.00 88.12 310 GLU A N 1
ATOM 2468 C CA . GLU A 1 310 ? -33.240 -3.891 40.667 1.00 88.12 310 GLU A CA 1
ATOM 2469 C C . GLU A 1 310 ? -33.791 -3.634 42.075 1.00 88.12 310 GLU A C 1
ATOM 2471 O O . GLU A 1 310 ? -34.994 -3.737 42.287 1.00 88.12 310 GLU A O 1
ATOM 2476 N N . GLN A 1 311 ? -32.959 -3.129 42.991 1.00 85.81 311 GLN A N 1
ATOM 2477 C CA . GLN A 1 311 ? -33.394 -2.735 44.341 1.00 85.81 311 GLN A CA 1
ATOM 2478 C C . GLN A 1 311 ? -34.525 -1.690 44.323 1.00 85.81 311 GLN A C 1
ATOM 2480 O O . GLN A 1 311 ? -35.425 -1.710 45.161 1.00 85.81 311 GLN A O 1
ATOM 2485 N N . GLN A 1 312 ? -34.497 -0.760 43.363 1.00 80.94 312 GLN A N 1
ATOM 2486 C CA . GLN A 1 312 ? -35.533 0.263 43.219 1.00 80.94 312 GLN A CA 1
ATOM 2487 C C . GLN A 1 312 ? -36.843 -0.297 42.635 1.00 80.94 312 GLN A C 1
ATOM 2489 O O . GLN A 1 312 ? -37.906 0.290 42.861 1.00 80.94 312 GLN A O 1
ATOM 2494 N N . LEU A 1 313 ? -36.800 -1.401 41.886 1.00 77.81 313 LEU A N 1
ATOM 2495 C CA . LEU A 1 313 ? -37.990 -2.083 41.372 1.00 77.81 313 LEU A CA 1
ATOM 2496 C C . LEU A 1 313 ? -38.833 -2.681 42.504 1.00 77.81 313 LEU A C 1
ATOM 2498 O O . LEU A 1 313 ? -40.056 -2.582 42.450 1.00 77.81 313 LEU A O 1
ATOM 2502 N N . ASP A 1 314 ? -38.186 -3.161 43.563 1.00 74.50 314 ASP A N 1
ATOM 2503 C CA . ASP A 1 314 ? -38.847 -3.706 44.756 1.00 74.50 314 ASP A CA 1
ATOM 2504 C C . ASP A 1 314 ? -39.422 -2.617 45.689 1.00 74.50 314 ASP A C 1
ATOM 2506 O O . ASP A 1 314 ? -40.047 -2.906 46.711 1.00 74.50 314 ASP A O 1
ATOM 2510 N N . SER A 1 315 ? -39.236 -1.338 45.342 1.00 77.31 315 SER A N 1
ATOM 2511 C CA . SER A 1 315 ? -39.735 -0.196 46.112 1.00 77.31 315 SER A CA 1
ATOM 2512 C C . SER A 1 315 ? -41.166 0.214 45.736 1.00 77.31 315 SER A C 1
ATOM 2514 O O . SER A 1 315 ? -41.696 -0.100 44.673 1.00 77.31 315 SER A O 1
ATOM 2516 N N . THR A 1 316 ? -41.784 1.052 46.571 1.00 67.81 316 THR A N 1
ATOM 2517 C CA . THR A 1 316 ? -43.143 1.596 46.384 1.00 67.81 316 THR A CA 1
ATOM 2518 C C . THR A 1 316 ? -43.326 2.516 45.160 1.00 67.81 316 THR A C 1
ATOM 2520 O O . THR A 1 316 ? -44.447 2.958 44.902 1.00 67.81 316 THR A O 1
ATOM 2523 N N . LYS A 1 317 ? -42.273 2.819 44.377 1.00 63.78 317 LYS A N 1
ATOM 2524 C CA . LYS A 1 317 ? -42.343 3.640 43.143 1.00 63.78 317 LYS A CA 1
ATOM 2525 C C . LYS A 1 317 ? -41.562 3.016 41.964 1.00 63.78 317 LYS A C 1
ATOM 2527 O O . LYS A 1 317 ? -40.558 3.580 41.531 1.00 63.78 317 LYS A O 1
ATOM 2532 N N . PRO A 1 318 ? -42.054 1.919 41.363 1.00 63.53 318 PRO A N 1
ATOM 2533 C CA . PRO A 1 318 ? -41.317 1.144 40.355 1.00 63.53 318 PRO A CA 1
ATOM 2534 C C . PRO A 1 318 ? -41.388 1.699 38.919 1.00 63.53 318 PRO A C 1
ATOM 2536 O O . PRO A 1 318 ? -40.784 1.140 38.011 1.00 63.53 318 PRO A O 1
ATOM 2539 N N . LYS A 1 319 ? -42.131 2.789 38.661 1.00 58.09 319 LYS A N 1
ATOM 2540 C CA . LYS A 1 319 ? -42.591 3.194 37.308 1.00 58.09 319 LYS A CA 1
ATOM 2541 C C . LYS A 1 319 ? -41.505 3.557 36.269 1.00 58.09 319 LYS A C 1
ATOM 2543 O O . LYS A 1 319 ? -41.861 4.000 35.185 1.00 58.09 319 LYS A O 1
ATOM 2548 N N . LYS A 1 320 ? -40.212 3.380 36.558 1.00 65.69 320 LYS A N 1
ATOM 2549 C CA . LYS A 1 320 ? -39.116 3.537 35.582 1.00 65.69 320 LYS A CA 1
ATOM 2550 C C . LYS A 1 320 ? -38.018 2.470 35.687 1.00 65.69 320 LYS A C 1
ATOM 2552 O O . LYS A 1 320 ? -37.196 2.394 34.785 1.00 65.69 320 LYS A O 1
ATOM 2557 N N . SER A 1 321 ? -37.968 1.649 36.738 1.00 72.00 321 SER A N 1
ATOM 2558 C CA . SER A 1 321 ? -36.840 0.730 36.969 1.00 72.00 321 SER A CA 1
ATOM 2559 C C . SER A 1 321 ? -36.763 -0.405 35.941 1.00 72.00 321 SER A C 1
ATOM 2561 O O . SER A 1 321 ? -35.660 -0.812 35.592 1.00 72.00 321 SER A O 1
ATOM 2563 N N . ALA A 1 322 ? -37.892 -0.847 35.376 1.00 80.38 322 ALA A N 1
ATOM 2564 C CA . ALA A 1 322 ? -37.914 -1.900 34.355 1.00 80.38 322 ALA A CA 1
ATOM 2565 C C . ALA A 1 322 ? -37.184 -1.503 33.052 1.00 80.38 322 ALA A C 1
ATOM 2567 O O . ALA A 1 322 ? -36.380 -2.281 32.540 1.00 80.38 322 ALA A O 1
ATOM 2568 N N . ASP A 1 323 ? -37.390 -0.278 32.553 1.00 84.12 323 ASP A N 1
ATOM 2569 C CA . ASP A 1 323 ? -36.706 0.217 31.345 1.00 84.12 323 ASP A CA 1
ATOM 2570 C C . ASP A 1 323 ? -35.193 0.356 31.572 1.00 84.12 323 ASP A C 1
ATOM 2572 O O . ASP A 1 323 ? -34.385 0.038 30.696 1.00 84.12 323 ASP A O 1
ATOM 2576 N N . TRP A 1 324 ? -34.799 0.790 32.774 1.00 86.56 324 TRP A N 1
ATOM 2577 C CA . TRP A 1 324 ? -33.394 0.872 33.175 1.00 86.56 324 TRP A CA 1
ATOM 2578 C C . TRP A 1 324 ? -32.739 -0.505 33.268 1.00 86.56 324 TRP A C 1
ATOM 2580 O O . TRP A 1 324 ? -31.595 -0.649 32.837 1.00 86.56 324 TRP A O 1
ATOM 2590 N N . LEU A 1 325 ? -33.435 -1.518 33.789 1.00 89.81 325 LEU A N 1
ATOM 2591 C CA . LEU A 1 325 ? -32.935 -2.895 33.797 1.00 89.81 325 LEU A CA 1
ATOM 2592 C C . LEU A 1 325 ? -32.712 -3.395 32.370 1.00 89.81 325 LEU A C 1
ATOM 2594 O O . LEU A 1 325 ? -31.587 -3.753 32.030 1.00 89.81 325 LEU A O 1
ATOM 2598 N N . ALA A 1 326 ? -33.725 -3.286 31.507 1.00 89.81 326 ALA A N 1
ATOM 2599 C CA . ALA A 1 326 ? -33.626 -3.722 30.115 1.00 89.81 326 ALA A CA 1
ATOM 2600 C C . ALA A 1 326 ? -32.495 -3.009 29.349 1.00 89.81 326 ALA A C 1
ATOM 2602 O O . ALA A 1 326 ? -31.823 -3.610 28.508 1.00 89.81 326 ALA A O 1
ATOM 2603 N N . HIS A 1 327 ? -32.263 -1.723 29.628 1.00 90.38 327 HIS A N 1
ATOM 2604 C CA . HIS A 1 327 ? -31.162 -0.964 29.032 1.00 90.38 327 HIS A CA 1
ATOM 2605 C C . HIS A 1 327 ? -29.785 -1.432 29.517 1.00 90.38 327 HIS A C 1
ATOM 2607 O O . HIS A 1 327 ? -28.878 -1.632 28.706 1.00 90.38 327 HIS A O 1
ATOM 2613 N N . ASN A 1 328 ? -29.621 -1.631 30.827 1.00 92.88 328 ASN A N 1
ATOM 2614 C CA . ASN A 1 328 ? -28.363 -2.119 31.391 1.00 92.88 328 ASN A CA 1
ATOM 2615 C C . ASN A 1 328 ? -28.076 -3.567 30.970 1.00 92.88 328 ASN A C 1
ATOM 2617 O O . ASN A 1 328 ? -26.929 -3.879 30.665 1.00 92.88 328 ASN A O 1
ATOM 2621 N N . ASP A 1 329 ? -29.096 -4.418 30.852 1.00 94.50 329 ASP A N 1
ATOM 2622 C CA . ASP A 1 329 ? -28.951 -5.793 30.363 1.00 94.50 329 ASP A CA 1
ATOM 2623 C C . ASP A 1 329 ? -28.389 -5.827 28.934 1.00 94.50 329 ASP A C 1
ATOM 2625 O O . ASP A 1 329 ? -27.473 -6.596 28.639 1.00 94.50 329 ASP A O 1
ATOM 2629 N N . LYS A 1 330 ? -28.858 -4.935 28.047 1.00 94.50 330 LYS A N 1
ATOM 2630 C CA . LYS A 1 330 ? -28.304 -4.794 26.685 1.00 94.50 330 LYS A CA 1
ATOM 2631 C C . LYS A 1 330 ? -26.827 -4.400 26.697 1.00 94.50 330 LYS A C 1
ATOM 2633 O O . LYS A 1 330 ? -26.038 -4.940 25.917 1.00 94.50 330 LYS A O 1
ATOM 2638 N N . LYS A 1 331 ? -26.452 -3.467 27.577 1.00 94.44 331 LYS A N 1
ATOM 2639 C CA . LYS A 1 331 ? -25.058 -3.036 27.742 1.00 94.44 331 LYS A CA 1
ATOM 2640 C C . LYS A 1 331 ? -24.171 -4.153 28.263 1.00 94.44 331 LYS A C 1
ATOM 2642 O O . LYS A 1 331 ? -23.139 -4.425 27.659 1.00 94.44 331 LYS A O 1
ATOM 2647 N N . LEU A 1 332 ? -24.585 -4.805 29.347 1.00 95.31 332 LEU A N 1
ATOM 2648 C CA . LEU A 1 332 ? -23.842 -5.905 29.958 1.00 95.31 332 LEU A CA 1
ATOM 2649 C C . LEU A 1 332 ? -23.668 -7.057 28.980 1.00 95.31 332 LEU A C 1
ATOM 2651 O O . LEU A 1 332 ? -22.564 -7.569 28.862 1.00 95.31 332 LEU A O 1
ATOM 2655 N N . LYS A 1 333 ? -24.703 -7.404 28.208 1.00 95.38 333 LYS A N 1
ATOM 2656 C CA . LYS A 1 333 ? -24.601 -8.428 27.162 1.00 95.38 333 LYS A CA 1
ATOM 2657 C C . LYS A 1 333 ? -23.517 -8.096 26.133 1.00 95.38 333 LYS A C 1
ATOM 2659 O O . LYS A 1 333 ? -22.712 -8.956 25.791 1.00 95.38 333 LYS A O 1
ATOM 2664 N N . THR A 1 334 ? -23.494 -6.858 25.641 1.00 94.88 334 THR A N 1
ATOM 2665 C CA . THR A 1 334 ? -22.512 -6.426 24.633 1.00 94.88 334 THR A CA 1
ATOM 2666 C C . THR A 1 334 ? -21.100 -6.383 25.217 1.00 94.88 334 THR A C 1
ATOM 2668 O O . THR A 1 334 ? -20.172 -6.914 24.619 1.00 94.88 334 THR A O 1
ATOM 2671 N N . LEU A 1 335 ? -20.934 -5.797 26.405 1.00 94.88 335 LEU A N 1
ATOM 2672 C CA . LEU A 1 335 ? -19.639 -5.700 27.080 1.00 94.88 335 LEU A CA 1
ATOM 2673 C C . LEU A 1 335 ? -19.114 -7.083 27.512 1.00 94.88 335 LEU A C 1
ATOM 2675 O O . LEU A 1 335 ? -17.921 -7.330 27.404 1.00 94.88 335 LEU A O 1
ATOM 2679 N N . ALA A 1 336 ? -19.983 -8.012 27.926 1.00 94.69 336 ALA A N 1
ATOM 2680 C CA . ALA A 1 336 ? -19.603 -9.398 28.211 1.00 94.69 336 ALA A CA 1
ATOM 2681 C C . ALA A 1 336 ? -19.038 -10.093 26.967 1.00 94.69 336 ALA A C 1
ATOM 2683 O O . ALA A 1 336 ? -18.020 -10.771 27.059 1.00 94.69 336 ALA A O 1
ATOM 2684 N N . ALA A 1 337 ? -19.662 -9.892 25.800 1.00 94.50 337 ALA A N 1
ATOM 2685 C CA . ALA A 1 337 ? -19.148 -10.433 24.543 1.00 94.50 337 ALA A CA 1
ATOM 2686 C C . ALA A 1 337 ? -17.759 -9.863 24.207 1.00 94.50 337 ALA A C 1
ATOM 2688 O O . ALA A 1 337 ? -16.879 -10.611 23.801 1.00 94.50 337 ALA A O 1
ATOM 2689 N N . GLN A 1 338 ? -17.535 -8.566 24.447 1.00 94.56 338 GLN A N 1
ATOM 2690 C CA . GLN A 1 338 ? -16.220 -7.938 24.265 1.00 94.56 338 GLN A CA 1
ATOM 2691 C C . GLN A 1 338 ? -15.159 -8.495 25.212 1.00 94.56 338 GLN A C 1
ATOM 2693 O O . GLN A 1 338 ? -14.035 -8.751 24.791 1.00 94.56 338 GLN A O 1
ATOM 2698 N N . LEU A 1 339 ? -15.509 -8.686 26.486 1.00 94.75 339 LEU A N 1
ATOM 2699 C CA . LEU A 1 339 ? -14.613 -9.278 27.476 1.00 94.75 339 LEU A CA 1
ATOM 2700 C C . LEU A 1 339 ? -14.259 -10.724 27.099 1.00 94.75 339 LEU A C 1
ATOM 2702 O O . LEU A 1 339 ? -13.082 -11.081 27.126 1.00 94.75 339 LEU A O 1
ATOM 2706 N N . ALA A 1 340 ? -15.240 -11.515 26.655 1.00 94.12 340 ALA A N 1
ATOM 2707 C CA . ALA A 1 340 ? -15.025 -12.880 26.180 1.00 94.12 340 ALA A CA 1
ATOM 2708 C C . ALA A 1 340 ? -14.135 -12.930 24.924 1.00 94.12 340 ALA A C 1
ATOM 2710 O O . ALA A 1 340 ? -13.167 -13.687 24.897 1.00 94.12 340 ALA A O 1
ATOM 2711 N N . ASP A 1 341 ? -14.382 -12.067 23.931 1.00 93.38 341 ASP A N 1
ATOM 2712 C CA . ASP A 1 341 ? -13.527 -11.910 22.739 1.00 93.38 341 ASP A CA 1
ATOM 2713 C C . ASP A 1 341 ? -12.094 -11.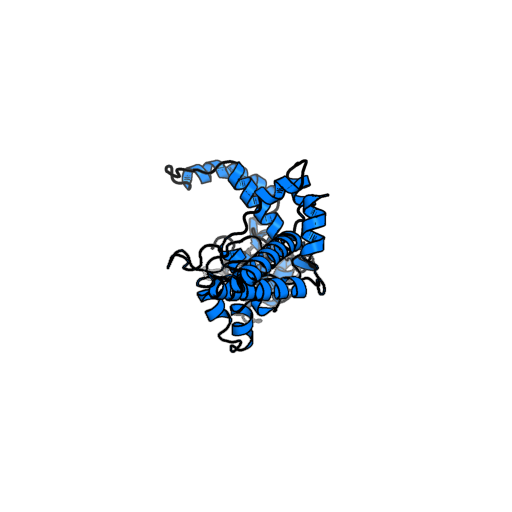449 23.084 1.00 93.38 341 ASP A C 1
ATOM 2715 O O . ASP A 1 341 ? -11.188 -11.554 22.259 1.00 93.38 341 ASP A O 1
ATOM 2719 N N . ASN A 1 342 ? -11.882 -10.938 24.300 1.00 91.56 342 ASN A N 1
ATOM 2720 C CA . ASN A 1 342 ? -10.588 -10.556 24.860 1.00 91.56 342 ASN A CA 1
ATOM 2721 C C . ASN A 1 342 ? -9.988 -11.607 25.813 1.00 91.56 342 ASN A C 1
ATOM 2723 O O . ASN A 1 342 ? -8.954 -11.341 26.436 1.00 91.56 342 ASN A O 1
ATOM 2727 N N . GLY A 1 343 ? -10.601 -12.786 25.932 1.00 91.12 343 GLY A N 1
ATOM 2728 C CA . GLY A 1 343 ? -10.135 -13.876 26.794 1.00 91.12 343 GLY A CA 1
ATOM 2729 C C . GLY A 1 343 ? -10.429 -13.679 28.285 1.00 91.12 343 GLY A C 1
ATOM 2730 O O . GLY A 1 343 ? -9.808 -14.330 29.121 1.00 91.12 343 GLY A O 1
ATOM 2731 N N . VAL A 1 344 ? -11.344 -12.775 28.645 1.00 90.12 344 VAL A N 1
ATOM 2732 C CA . VAL A 1 344 ? -11.808 -12.588 30.025 1.00 90.12 344 VAL A CA 1
ATOM 2733 C C . VAL A 1 344 ? -13.112 -13.361 30.214 1.00 90.12 344 VAL A C 1
ATOM 2735 O O . VAL A 1 344 ? -14.194 -12.858 29.925 1.00 90.12 344 VAL A O 1
ATOM 2738 N N . GLU A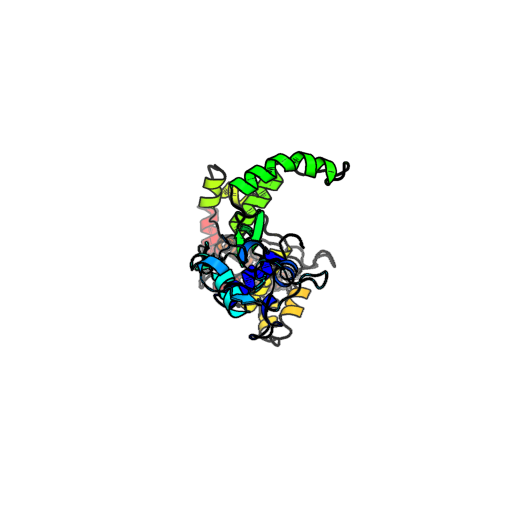 1 345 ? -13.003 -14.597 30.698 1.00 78.25 345 GLU A N 1
ATOM 2739 C CA . GLU A 1 345 ? -14.164 -15.475 30.916 1.00 78.25 345 GLU A CA 1
ATOM 2740 C C . GLU A 1 345 ? -14.875 -15.202 32.247 1.00 78.25 345 GLU A C 1
ATOM 2742 O O . GLU A 1 345 ? -16.093 -15.356 32.348 1.00 78.25 345 GLU A O 1
ATOM 2747 N N . HIS A 1 346 ? -14.132 -14.802 33.282 1.00 82.94 346 HIS A N 1
ATOM 2748 C CA . HIS A 1 346 ? -14.658 -14.525 34.620 1.00 82.94 346 HIS A CA 1
ATOM 2749 C C . HIS A 1 346 ? -14.207 -13.131 35.059 1.00 82.94 346 HIS A C 1
ATOM 2751 O O . HIS A 1 346 ? -13.027 -12.898 35.312 1.00 82.94 346 HIS A O 1
ATOM 2757 N N . PHE A 1 347 ? -15.153 -12.194 35.118 1.00 89.62 347 PHE A N 1
ATOM 2758 C CA . PHE A 1 347 ? -14.920 -10.828 35.577 1.00 89.62 347 PHE A CA 1
ATOM 2759 C C . PHE A 1 347 ? -15.850 -10.518 36.747 1.00 89.62 347 PHE A C 1
ATOM 2761 O O . PHE A 1 347 ? -17.070 -10.541 36.580 1.00 89.62 347 PHE A O 1
ATOM 2768 N N . ASP A 1 348 ? -15.268 -10.225 37.911 1.00 90.31 348 ASP A N 1
ATOM 2769 C CA . ASP A 1 348 ? -16.005 -9.768 39.086 1.00 90.31 348 ASP A CA 1
ATOM 2770 C C . ASP A 1 348 ? -16.042 -8.225 39.111 1.00 90.31 348 ASP A C 1
ATOM 2772 O O . ASP A 1 348 ? -15.017 -7.579 39.362 1.00 90.31 348 ASP A O 1
ATOM 2776 N N . PRO A 1 349 ? -17.206 -7.607 38.837 1.00 90.75 349 PRO A N 1
ATOM 2777 C CA . PRO A 1 349 ? -17.329 -6.157 38.829 1.00 90.75 349 PRO A CA 1
ATOM 2778 C C . PRO A 1 349 ? -17.224 -5.530 40.226 1.00 90.75 349 PRO A C 1
ATOM 2780 O O . PRO A 1 349 ? -16.822 -4.371 40.317 1.00 90.75 349 PRO A O 1
ATOM 2783 N N . GLU A 1 350 ? -17.586 -6.237 41.301 1.00 88.69 350 GLU A N 1
ATOM 2784 C CA . GLU A 1 350 ? -17.519 -5.697 42.667 1.00 88.69 350 GLU A CA 1
ATOM 2785 C C . GLU A 1 350 ? -16.071 -5.659 43.155 1.00 88.69 350 GLU A C 1
ATOM 2787 O O . GLU A 1 350 ? -15.628 -4.633 43.677 1.00 88.69 350 GLU A O 1
ATOM 2792 N N . GLN A 1 351 ? -15.314 -6.728 42.891 1.00 89.19 351 GLN A N 1
ATOM 2793 C CA . GLN A 1 351 ? -13.878 -6.765 43.166 1.00 89.19 351 GLN A CA 1
ATOM 2794 C C . GLN A 1 351 ? -13.137 -5.657 42.404 1.00 89.19 351 GLN A C 1
ATOM 2796 O O . GLN A 1 351 ? -12.366 -4.913 43.006 1.00 89.19 351 GLN A O 1
ATOM 2801 N N . TYR A 1 352 ? -13.412 -5.497 41.104 1.00 90.69 352 TYR A N 1
ATOM 2802 C CA . TYR A 1 352 ? -12.787 -4.451 40.288 1.00 90.69 352 TYR A CA 1
ATOM 2803 C C . TYR A 1 352 ? -13.048 -3.042 40.842 1.00 90.69 352 TYR A C 1
ATOM 2805 O O . TYR A 1 352 ? -12.131 -2.227 40.917 1.00 90.69 352 TYR A O 1
ATOM 2813 N N . LEU A 1 353 ? -14.288 -2.737 41.244 1.00 88.00 353 LEU A N 1
ATOM 2814 C CA . LEU A 1 353 ? -14.619 -1.424 41.810 1.00 88.00 353 LEU A CA 1
ATOM 2815 C C . LEU A 1 353 ? -13.901 -1.185 43.143 1.00 88.00 353 LEU A C 1
ATOM 2817 O O . LEU A 1 353 ? -13.385 -0.091 43.352 1.00 88.00 353 LEU A O 1
ATOM 2821 N N . HIS A 1 354 ? -13.811 -2.203 44.002 1.00 86.62 354 HIS A N 1
ATOM 2822 C CA . HIS A 1 354 ? -13.080 -2.110 45.266 1.00 86.62 354 HIS A CA 1
ATOM 2823 C C . HIS A 1 354 ? -11.576 -1.875 45.047 1.00 86.62 354 HIS A C 1
ATOM 2825 O O . HIS A 1 354 ? -10.968 -1.063 45.740 1.00 86.62 354 HIS A O 1
ATOM 2831 N N . GLU A 1 355 ? -10.966 -2.558 44.075 1.00 86.31 355 GLU A N 1
ATOM 2832 C CA . GLU A 1 355 ? -9.557 -2.359 43.707 1.00 86.31 355 GLU A CA 1
ATOM 2833 C C . GLU A 1 355 ? -9.292 -0.947 43.170 1.00 86.31 355 GLU A C 1
ATOM 2835 O O . GLU A 1 355 ? -8.274 -0.357 43.506 1.00 86.31 355 GLU A O 1
ATOM 2840 N N . VAL A 1 356 ? -10.212 -0.380 42.384 1.00 82.56 356 VAL A N 1
ATOM 2841 C CA . VAL A 1 356 ? -10.078 0.983 41.837 1.00 82.56 356 VAL A CA 1
ATOM 2842 C C . VAL A 1 356 ? -10.328 2.073 42.889 1.00 82.56 356 VAL A C 1
ATOM 2844 O O . VAL A 1 356 ? -9.764 3.158 42.785 1.00 82.56 356 VAL A O 1
ATOM 2847 N N . GLU A 1 357 ? -11.179 1.828 43.888 1.00 77.94 357 GLU A N 1
ATOM 2848 C CA . GLU A 1 357 ? -11.440 2.787 44.975 1.00 77.94 357 GLU A CA 1
ATOM 2849 C C . GLU A 1 357 ? -10.333 2.808 46.045 1.00 77.94 357 GLU A C 1
ATOM 2851 O O . GLU A 1 357 ? -10.176 3.816 46.741 1.00 77.94 357 GLU A O 1
ATOM 2856 N N . HIS A 1 358 ? -9.576 1.715 46.194 1.00 72.06 358 HIS A N 1
ATOM 2857 C CA . HIS A 1 358 ? -8.602 1.533 47.279 1.00 72.06 358 HIS A CA 1
ATOM 2858 C C . HIS A 1 358 ? -7.148 1.294 46.838 1.00 72.06 358 HIS A C 1
ATOM 2860 O O . HIS A 1 358 ? -6.274 1.226 47.706 1.00 72.06 358 HIS A O 1
ATOM 2866 N N . GLY A 1 359 ? -6.884 1.160 45.538 1.00 51.41 359 GLY A N 1
ATOM 2867 C CA . GLY A 1 359 ? -5.546 1.091 44.937 1.00 51.41 359 GLY A CA 1
ATOM 2868 C C . GLY A 1 359 ? -5.156 2.403 44.278 1.00 51.41 359 GLY A C 1
ATOM 2869 O O . GLY A 1 359 ? -3.952 2.739 44.351 1.00 51.41 359 GLY A O 1
#

Nearest PDB structures (foldseek):
  7oum-assembly1_A  TM=1.023E-01  e=2.121E+00  Escherichia coli K-12

Organism: Escherichia coli (NCBI:txid562)

InterPro domains:
  IPR011010 DNA breaking-rejoining enzyme, catalytic core [SSF56349] (150-212)
  IPR013762 Integrase-like, catalytic domain superfamily [G3DSA:1.10.443.10] (87-224)

Secondary structure (DSSP, 8-state):
--TTHHHHHHHHHHHHHSS---GGGTTS-TTPPB-HHHHHHTT--GGGGSTTSHHHHTT--EEESSPPPTTSPPPSSPEEEB-HHHHHHHHHTT--GGGTS-SEE-TTS-EE-GGG-SSEEEEEPTTS-EEEEEEEEPPHHHHHHHHHHHHHHHHHHS-TT------HHHHHHHHHHHHHHTT--HHHHHHHTT-S-THHHHTT----HHHHHHHHHHHHHTT-EEEHHHHHHHTS-HHHHHHHHHHH-S--EE-SSSEE---TTT---TTTT-TTTT-TTEEEETT-GGGHHHHHHHHHHHHHHHHHHHHHHTSS--TTHHHHHHHHHHHHHHHHHHHHHTT-----HHHHHHHHHH-